Protein AF-A0AAD8Y779-F1 (afdb_monomer_lite)

Foldseek 3Di:
DPPPDVLLVDPLVVLQCCCPDPNNVVVVVVVVVCLFPCLVVLLVVLVVLLPPPQDLVVLLVVLQCCLAPNDDPPDDDDDDPPPPDDPPDQWAKEWEAAPSHSQSSVVCCCVCVVVVDDCVRYHYHHLVVVPSSSSSNLSNCCLQASANDDGFMAISQATLGTAQAFDEDDPCVVPPDDDPIDDDDRPDPHRRHDYPRGHDNVCVVVVVNVVSSVPD

pLDDT: mean 82.5, std 18.7, range [34.97, 98.06]

Sequence (216 aa):
MMKSTPLVDAPDEAKLEFATSFMGPLVANIMAKEQELLGDWKIDKIVEAAGNEFDEEKSHENLMRILLNGYDSNDSISTIDSSGLTNDWSPKVTLFSFVDCPWCLLAKQLLQEEYQLDNDTLQIIELENLGQEGKHLRASISLATGRTSMPACFINGKSVGGYTDGFFTDDNDATGETSEGFTFVPRSEVDLRMTESKGLASLHETGDLRRLLLER

InterPro domains:
  IPR002109 Glutaredoxin [PF00462] (93-160)
  IPR011767 Glutaredoxin active site [PS00195] (95-111)
  IPR014025 Glutaredoxin subgroup [PR00160] (93-111)
  IPR014025 Glutaredoxin subgroup [PR00160] (143-156)
  IPR014025 Glutaredoxin subgroup [PR00160] (157-170)
  IPR036249 Thioredoxin-like superfamily [SSF52833] (92-165)

Structure (mmCIF, N/CA/C/O backbone):
data_AF-A0AAD8Y779-F1
#
_entry.id   AF-A0AAD8Y779-F1
#
loop_
_atom_site.group_PDB
_atom_site.id
_atom_site.type_symbol
_atom_site.label_atom_id
_atom_site.label_alt_id
_atom_site.label_comp_id
_atom_site.label_asym_id
_atom_site.label_entity_id
_atom_site.label_seq_id
_atom_site.pdbx_PDB_ins_code
_atom_site.Cartn_x
_atom_site.Cartn_y
_atom_site.Cartn_z
_atom_site.occupancy
_atom_site.B_iso_or_equiv
_atom_site.auth_seq_id
_atom_site.auth_comp_id
_atom_site.auth_asym_id
_atom_site.auth_atom_id
_atom_site.pdbx_PDB_model_num
ATOM 1 N N . MET A 1 1 ? 1.038 11.219 -8.390 1.00 53.12 1 MET A N 1
ATOM 2 C CA . MET A 1 1 ? 0.145 12.392 -8.440 1.00 53.12 1 MET A CA 1
ATOM 3 C C . MET A 1 1 ? 0.461 13.468 -7.391 1.00 53.12 1 MET A C 1
ATOM 5 O O . MET A 1 1 ? 0.385 14.629 -7.747 1.00 53.12 1 MET A O 1
ATOM 9 N N . MET A 1 2 ? 0.876 13.155 -6.151 1.00 61.97 2 MET A N 1
ATOM 10 C CA . MET A 1 2 ? 1.090 14.210 -5.129 1.00 61.97 2 MET A CA 1
ATOM 11 C C . MET A 1 2 ? 2.504 14.757 -4.951 1.00 61.97 2 MET A C 1
ATOM 13 O O . MET A 1 2 ? 2.637 15.827 -4.370 1.00 61.97 2 MET A O 1
ATOM 17 N N . LYS A 1 3 ? 3.539 14.096 -5.485 1.00 67.62 3 LYS A N 1
ATOM 18 C CA . LYS A 1 3 ? 4.955 14.482 -5.294 1.00 67.62 3 LYS A CA 1
ATOM 19 C C . LYS A 1 3 ? 5.357 15.849 -5.883 1.00 67.62 3 LYS A C 1
ATOM 21 O O . LYS A 1 3 ? 6.525 16.206 -5.873 1.00 67.62 3 LYS A O 1
ATOM 26 N N . SER A 1 4 ? 4.408 16.600 -6.430 1.00 72.56 4 SER A N 1
ATOM 27 C CA . SER A 1 4 ? 4.621 17.934 -7.004 1.00 72.56 4 SER A CA 1
ATOM 28 C C . SER A 1 4 ? 3.596 18.947 -6.491 1.00 72.56 4 SER A C 1
ATOM 30 O O . SER A 1 4 ? 3.353 19.967 -7.129 1.00 72.56 4 SER A O 1
ATOM 32 N N . THR A 1 5 ? 2.952 18.644 -5.362 1.00 81.69 5 THR A N 1
ATOM 33 C CA . THR A 1 5 ? 1.977 19.522 -4.709 1.00 81.69 5 THR A CA 1
ATOM 34 C C . THR A 1 5 ? 2.575 20.104 -3.428 1.00 81.69 5 THR A C 1
ATOM 36 O O . THR A 1 5 ? 3.420 19.446 -2.821 1.00 81.69 5 THR A O 1
ATOM 39 N N . PRO A 1 6 ? 2.107 21.276 -2.953 1.00 85.25 6 PRO A N 1
ATOM 40 C CA . PRO A 1 6 ? 2.538 21.832 -1.665 1.00 85.25 6 PRO A CA 1
ATOM 41 C C . PRO A 1 6 ? 2.302 20.901 -0.467 1.00 85.25 6 PRO A C 1
ATOM 43 O O . PRO A 1 6 ? 2.880 21.106 0.592 1.00 85.25 6 PRO A O 1
ATOM 46 N N . LEU A 1 7 ? 1.455 19.878 -0.627 1.00 85.50 7 LEU A N 1
ATOM 47 C CA . LEU A 1 7 ? 1.157 18.903 0.415 1.00 85.50 7 LEU A CA 1
ATOM 48 C C . LEU A 1 7 ? 2.364 18.023 0.771 1.00 85.50 7 LEU A C 1
ATOM 50 O O . LEU A 1 7 ? 2.389 17.466 1.859 1.00 85.50 7 LEU A O 1
ATOM 54 N N . VAL A 1 8 ? 3.359 17.907 -0.115 1.00 85.94 8 VAL A N 1
ATOM 55 C CA . VAL A 1 8 ? 4.599 17.156 0.150 1.00 85.94 8 VAL A CA 1
ATOM 56 C C . VAL A 1 8 ? 5.355 17.773 1.324 1.00 85.94 8 VAL A C 1
ATOM 58 O O . VAL A 1 8 ? 5.678 17.074 2.279 1.00 85.94 8 VAL A O 1
ATOM 61 N N . ASP A 1 9 ? 5.533 19.093 1.288 1.00 88.44 9 ASP A N 1
ATOM 62 C CA . ASP A 1 9 ? 6.286 19.853 2.292 1.00 88.44 9 ASP A CA 1
ATOM 63 C C . ASP A 1 9 ? 5.418 20.297 3.485 1.00 88.44 9 ASP A C 1
ATOM 65 O O . ASP A 1 9 ? 5.889 20.987 4.391 1.00 88.44 9 ASP A O 1
ATOM 69 N N . ALA A 1 10 ? 4.128 19.945 3.484 1.00 91.88 10 ALA A N 1
ATOM 70 C CA . ALA A 1 10 ? 3.219 20.298 4.563 1.00 91.88 10 ALA A CA 1
ATOM 71 C C . ALA A 1 10 ? 3.532 19.491 5.842 1.00 91.88 10 ALA A C 1
ATOM 73 O O . ALA A 1 10 ? 3.919 18.322 5.748 1.00 91.88 10 ALA A O 1
ATOM 74 N N . PRO A 1 11 ? 3.315 20.070 7.039 1.00 94.69 11 PRO A N 1
ATOM 75 C CA . PRO A 1 11 ? 3.384 19.323 8.292 1.00 94.69 11 PRO A CA 1
ATOM 76 C C . PRO A 1 11 ? 2.415 18.136 8.306 1.00 94.69 11 PRO A C 1
ATOM 78 O O . PRO A 1 11 ? 1.335 18.208 7.713 1.00 94.69 11 PRO A O 1
ATOM 81 N N . ASP A 1 12 ? 2.760 17.077 9.040 1.00 93.94 12 ASP A N 1
ATOM 82 C CA . ASP A 1 12 ? 1.947 15.856 9.122 1.00 93.94 12 ASP A CA 1
ATOM 83 C C . ASP A 1 12 ? 0.514 16.126 9.592 1.00 93.94 12 ASP A C 1
ATOM 85 O O . ASP A 1 12 ? -0.423 15.569 9.031 1.00 93.94 12 ASP A O 1
ATOM 89 N N . GLU A 1 13 ? 0.318 17.051 10.535 1.00 94.31 13 GLU A N 1
ATOM 90 C CA . GLU A 1 13 ? -1.017 17.472 10.983 1.00 94.31 13 GLU A CA 1
ATOM 91 C C . GLU A 1 13 ? -1.876 17.998 9.821 1.00 94.31 13 GLU A C 1
ATOM 93 O O . GLU A 1 13 ? -3.026 17.595 9.666 1.00 94.31 13 GLU A O 1
ATOM 98 N N . ALA A 1 14 ? -1.300 18.818 8.937 1.00 94.19 14 ALA A N 1
ATOM 99 C CA . ALA A 1 14 ? -2.005 19.347 7.772 1.00 94.19 14 ALA A CA 1
ATOM 100 C C . ALA A 1 14 ? -2.259 18.263 6.708 1.00 94.19 14 ALA A C 1
ATOM 102 O O . ALA A 1 14 ? -3.297 18.271 6.043 1.00 94.19 14 ALA A O 1
ATOM 103 N N . LYS A 1 15 ? -1.333 17.305 6.547 1.00 94.06 15 LYS A N 1
ATOM 104 C CA . LYS A 1 15 ? -1.521 16.131 5.675 1.00 94.06 15 LYS A CA 1
ATOM 105 C C . LYS A 1 15 ? -2.688 15.271 6.174 1.00 94.06 15 LYS A C 1
ATOM 107 O O . LYS A 1 15 ? -3.539 14.872 5.377 1.00 94.06 15 LYS A O 1
ATOM 112 N N . LEU A 1 16 ? -2.751 15.021 7.479 1.00 94.06 16 LEU A N 1
ATOM 113 C CA . LEU A 1 16 ? -3.815 14.257 8.131 1.00 94.06 16 LEU A CA 1
ATOM 114 C C . LEU A 1 16 ? -5.165 14.977 8.058 1.00 94.06 16 LEU A C 1
ATOM 116 O O . LEU A 1 16 ? -6.161 14.364 7.667 1.00 94.06 16 LEU A O 1
ATOM 120 N N . GLU A 1 17 ? -5.201 16.280 8.350 1.00 94.62 17 GLU A N 1
ATOM 121 C CA . GLU A 1 17 ? -6.401 17.109 8.199 1.00 94.62 17 GLU A CA 1
ATOM 122 C C . GLU A 1 17 ? -6.914 17.050 6.756 1.00 94.62 17 GLU A C 1
ATOM 124 O O . GLU A 1 17 ? -8.093 16.792 6.519 1.00 94.62 17 GLU A O 1
ATOM 129 N N . PHE A 1 18 ? -6.027 17.192 5.769 1.00 93.88 18 PHE A N 1
ATOM 130 C CA . PHE A 1 18 ? -6.399 17.068 4.364 1.00 93.88 18 PHE A CA 1
ATOM 131 C C . PHE A 1 18 ? -7.005 15.695 4.040 1.00 93.88 18 PHE A C 1
ATOM 133 O O . PHE A 1 18 ? -8.079 15.629 3.434 1.00 93.88 18 PHE A O 1
ATOM 140 N N . ALA A 1 19 ? -6.344 14.609 4.443 1.00 92.38 19 ALA A N 1
ATOM 141 C CA . ALA A 1 19 ? -6.770 13.250 4.117 1.00 92.38 19 ALA A CA 1
ATOM 142 C C . ALA A 1 19 ? -8.101 12.858 4.779 1.00 92.38 19 ALA A C 1
ATOM 144 O O . ALA A 1 19 ? -8.851 12.064 4.213 1.00 92.38 19 ALA A O 1
ATOM 145 N N . THR A 1 20 ? -8.405 13.435 5.943 1.00 92.81 20 THR A N 1
ATOM 146 C CA . THR A 1 20 ? -9.660 13.217 6.683 1.00 92.81 20 THR A CA 1
ATOM 147 C C . THR A 1 20 ? -10.756 14.230 6.339 1.00 92.81 20 THR A C 1
ATOM 149 O O . THR A 1 20 ? -11.928 13.997 6.631 1.00 92.81 20 THR A O 1
ATOM 152 N N . SER A 1 21 ? -10.410 15.342 5.682 1.00 93.62 21 SER A N 1
ATOM 153 C CA . SER A 1 21 ? -11.375 16.327 5.190 1.00 93.62 21 SER A CA 1
ATOM 154 C C . SER A 1 21 ? -12.260 15.769 4.071 1.00 93.62 21 SER A C 1
ATOM 156 O O . SER A 1 21 ? -11.971 14.740 3.465 1.00 93.62 21 SER A O 1
ATOM 158 N N . PHE A 1 22 ? -13.296 16.521 3.689 1.00 91.88 22 PHE A N 1
ATOM 159 C CA . PHE A 1 22 ? -14.149 16.168 2.547 1.00 91.88 22 PHE A CA 1
ATOM 160 C C . PHE A 1 22 ? -13.385 16.045 1.209 1.00 91.88 22 PHE A C 1
ATOM 162 O O . PHE A 1 22 ? -13.866 15.382 0.290 1.00 91.88 22 PHE A O 1
ATOM 169 N N . MET A 1 23 ? -12.207 16.673 1.084 1.00 90.31 23 MET A N 1
ATOM 170 C CA . MET A 1 23 ? -11.372 16.592 -0.119 1.00 90.31 23 MET A CA 1
ATOM 171 C C . MET A 1 23 ? -10.583 15.281 -0.200 1.00 90.31 23 MET A C 1
ATOM 173 O O . MET A 1 23 ? -10.299 14.819 -1.306 1.00 90.31 23 MET A O 1
ATOM 177 N N . GLY A 1 24 ? -10.254 14.665 0.938 1.00 89.81 24 GLY A N 1
ATOM 178 C CA . GLY A 1 24 ? -9.477 13.426 1.002 1.00 89.81 24 GLY A CA 1
ATOM 179 C C . GLY A 1 24 ? -10.124 12.278 0.218 1.00 89.81 24 GLY A C 1
ATOM 180 O O . GLY A 1 24 ? -9.501 11.767 -0.717 1.00 89.81 24 GLY A O 1
ATOM 181 N N . PRO A 1 25 ? -11.394 11.921 0.497 1.00 89.00 25 PRO A N 1
ATOM 182 C CA . PRO A 1 25 ? -12.122 10.901 -0.257 1.00 89.00 25 PRO A CA 1
ATOM 183 C C . PRO A 1 25 ? -12.256 11.220 -1.750 1.00 89.00 25 PRO A C 1
ATOM 185 O O . PRO A 1 25 ? -12.186 10.317 -2.582 1.00 89.00 25 PRO A O 1
ATOM 188 N N . LEU A 1 26 ? -12.405 12.497 -2.123 1.00 90.25 26 LEU A N 1
ATOM 189 C CA . LEU A 1 26 ? -12.462 12.898 -3.531 1.00 90.25 26 LEU A CA 1
ATOM 190 C C . LEU A 1 26 ? -11.142 12.593 -4.251 1.00 90.25 26 LEU A C 1
ATOM 192 O O . LEU A 1 26 ? -11.156 12.023 -5.341 1.00 90.25 26 LEU A O 1
ATOM 196 N N . VAL A 1 27 ? -10.003 12.931 -3.642 1.00 89.88 27 VAL A N 1
ATOM 197 C CA . VAL A 1 27 ? -8.686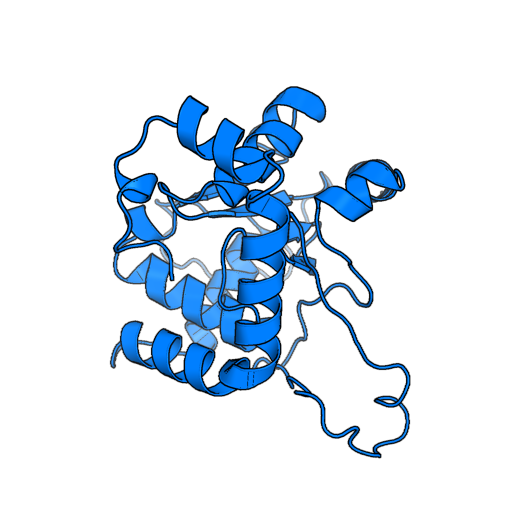 12.625 -4.219 1.00 89.88 27 VAL A CA 1
ATOM 198 C C . VAL A 1 27 ? -8.418 11.122 -4.228 1.00 89.88 27 VAL A C 1
ATOM 200 O O . VAL A 1 27 ? -7.925 10.617 -5.235 1.00 89.88 27 VAL A O 1
ATOM 203 N N . ALA A 1 28 ? -8.805 10.395 -3.178 1.00 86.81 28 ALA A N 1
ATOM 204 C CA . ALA A 1 28 ? -8.702 8.937 -3.146 1.00 86.81 28 ALA A CA 1
ATOM 205 C C . ALA A 1 28 ? -9.491 8.288 -4.300 1.00 86.81 28 ALA A C 1
ATOM 207 O O . ALA A 1 28 ? -8.959 7.435 -5.005 1.00 86.81 28 ALA A O 1
ATOM 208 N N . ASN A 1 29 ? -10.711 8.763 -4.573 1.00 87.12 29 ASN A N 1
ATOM 209 C CA . ASN A 1 29 ? -11.524 8.292 -5.698 1.00 87.12 29 ASN A CA 1
ATOM 210 C C . ASN A 1 29 ? -10.885 8.594 -7.060 1.00 87.12 29 ASN A C 1
ATOM 212 O O . ASN A 1 29 ? -10.901 7.744 -7.949 1.00 87.12 29 ASN A O 1
ATOM 216 N N . ILE A 1 30 ? -10.290 9.779 -7.233 1.00 88.62 30 ILE A N 1
ATOM 217 C CA . ILE A 1 30 ? -9.545 10.114 -8.457 1.00 88.62 30 ILE A CA 1
ATOM 218 C C . ILE A 1 30 ? -8.349 9.171 -8.626 1.00 88.62 30 ILE A C 1
ATOM 220 O O . ILE A 1 30 ? -8.123 8.668 -9.724 1.00 88.62 30 ILE A O 1
ATOM 224 N N . MET A 1 31 ? -7.607 8.891 -7.552 1.00 85.62 31 MET A N 1
ATOM 225 C CA . MET A 1 31 ? -6.475 7.961 -7.582 1.00 85.62 31 MET A CA 1
ATOM 226 C C . MET A 1 31 ? -6.909 6.526 -7.901 1.00 85.62 31 MET A C 1
ATOM 228 O O . MET A 1 31 ? -6.220 5.846 -8.661 1.00 85.62 31 MET A O 1
ATOM 232 N N . ALA A 1 32 ? -8.050 6.082 -7.371 1.00 84.12 32 ALA A N 1
ATOM 233 C CA . ALA A 1 32 ? -8.633 4.782 -7.689 1.00 84.12 32 ALA A CA 1
ATOM 234 C C . ALA A 1 32 ? -9.031 4.696 -9.172 1.00 84.12 32 ALA A C 1
ATOM 236 O O . ALA A 1 32 ? -8.672 3.738 -9.850 1.00 84.12 32 ALA A O 1
ATOM 237 N N . LYS A 1 33 ? -9.670 5.737 -9.723 1.00 84.75 33 LYS A N 1
ATOM 238 C CA . LYS A 1 33 ? -9.987 5.801 -11.160 1.00 84.75 33 LYS A CA 1
ATOM 239 C C . LYS A 1 33 ? -8.749 5.889 -12.049 1.00 84.75 33 LYS A C 1
ATOM 241 O O . LYS A 1 33 ? -8.729 5.294 -13.119 1.00 84.75 33 LYS A O 1
ATOM 246 N N . GLU A 1 34 ? -7.700 6.582 -11.615 1.00 85.94 34 GLU A N 1
ATOM 247 C CA . GLU A 1 34 ? -6.411 6.582 -12.315 1.00 85.94 34 GLU A CA 1
ATOM 248 C C . GLU A 1 34 ? -5.795 5.173 -12.341 1.00 85.94 34 GLU A C 1
ATOM 250 O O . GLU A 1 34 ? -5.252 4.761 -13.360 1.00 85.94 34 GLU A O 1
ATOM 255 N N . GLN A 1 35 ? -5.880 4.424 -11.238 1.00 84.81 35 GLN A N 1
ATOM 256 C CA . GLN A 1 35 ? -5.422 3.034 -11.167 1.00 84.81 35 GLN A CA 1
ATOM 257 C C . GLN A 1 35 ? -6.241 2.109 -12.081 1.00 84.81 35 GLN A C 1
ATOM 259 O O . GLN A 1 35 ? -5.653 1.259 -12.738 1.00 84.81 35 GLN A O 1
ATOM 264 N N . GLU A 1 36 ? -7.560 2.289 -12.142 1.00 81.62 36 GLU A N 1
ATOM 265 C CA . GLU A 1 36 ? -8.457 1.532 -13.024 1.00 81.62 36 GLU A CA 1
ATOM 266 C C . GLU A 1 36 ? -8.180 1.821 -14.504 1.00 81.62 36 GLU A C 1
ATOM 268 O O . GLU A 1 36 ? -8.122 0.909 -15.312 1.00 81.62 36 GLU A O 1
ATOM 273 N N . LEU A 1 37 ? -7.966 3.082 -14.883 1.00 83.88 37 LEU A N 1
ATOM 274 C CA . LEU A 1 37 ? -7.821 3.454 -16.296 1.00 83.88 37 LEU A CA 1
ATOM 275 C C . LEU A 1 37 ? -6.387 3.338 -16.821 1.00 83.88 37 LEU A C 1
ATOM 277 O O . LEU A 1 37 ? -6.185 3.124 -18.013 1.00 83.88 37 LEU A O 1
ATOM 281 N N . LEU A 1 38 ? -5.390 3.548 -15.960 1.00 88.00 38 LEU A N 1
ATOM 282 C CA . LEU A 1 38 ? -3.980 3.679 -16.343 1.00 88.00 38 LEU A CA 1
ATOM 283 C C . LEU A 1 38 ? -3.074 2.691 -15.597 1.00 88.00 38 LEU A C 1
ATOM 285 O O . LEU A 1 38 ? -1.861 2.897 -15.559 1.00 88.00 38 LEU A O 1
ATOM 289 N N . GLY A 1 39 ? -3.638 1.645 -14.988 1.00 86.31 39 GLY A N 1
ATOM 290 C CA . GLY A 1 39 ? -2.913 0.689 -14.151 1.00 86.31 39 GLY A CA 1
ATOM 291 C C . GLY A 1 39 ? -1.686 0.094 -14.838 1.00 86.31 39 GLY A C 1
ATOM 292 O O . GLY A 1 39 ? -0.577 0.292 -14.346 1.00 86.31 39 GLY A O 1
ATOM 293 N N . ASP A 1 40 ? -1.859 -0.532 -16.006 1.00 87.62 40 ASP A N 1
ATOM 294 C CA . ASP A 1 40 ? -0.754 -1.149 -16.763 1.00 87.62 40 ASP A CA 1
ATOM 295 C C . ASP A 1 40 ? 0.342 -0.141 -17.097 1.00 87.62 40 ASP A C 1
ATOM 297 O O . ASP A 1 40 ? 1.518 -0.370 -16.826 1.00 87.62 40 ASP A O 1
ATOM 301 N N . TRP A 1 41 ? -0.050 1.030 -17.603 1.00 91.06 41 TRP A N 1
ATOM 302 C CA . TRP A 1 41 ? 0.900 2.090 -17.922 1.00 91.06 41 TRP A CA 1
ATOM 303 C C . TRP A 1 41 ? 1.674 2.558 -16.680 1.00 91.06 41 TRP A C 1
ATOM 305 O O . TRP A 1 41 ? 2.880 2.799 -16.750 1.00 91.06 41 TRP A O 1
ATOM 315 N N . LYS A 1 42 ? 1.012 2.672 -15.520 1.00 91.94 42 LYS A N 1
ATOM 316 C CA . LYS A 1 42 ? 1.664 3.043 -14.255 1.00 91.94 42 LYS A CA 1
ATOM 317 C C . LYS A 1 42 ? 2.620 1.951 -13.779 1.00 91.94 42 LYS A C 1
ATOM 319 O O . LYS A 1 42 ? 3.688 2.298 -13.279 1.00 91.94 42 LYS A O 1
ATOM 324 N N . ILE A 1 43 ? 2.265 0.675 -13.932 1.00 93.19 43 ILE A N 1
ATOM 325 C CA . ILE A 1 43 ? 3.144 -0.460 -13.616 1.00 93.19 43 ILE A CA 1
ATOM 326 C C . ILE A 1 43 ? 4.385 -0.408 -14.504 1.00 93.19 43 ILE A C 1
ATOM 328 O O . ILE A 1 43 ? 5.496 -0.379 -13.977 1.00 93.19 43 ILE A O 1
ATOM 332 N N . ASP A 1 44 ? 4.218 -0.273 -15.819 1.00 93.38 44 ASP A N 1
ATOM 333 C CA . ASP A 1 44 ? 5.339 -0.181 -16.758 1.00 93.38 44 ASP A CA 1
ATOM 334 C C . ASP A 1 44 ? 6.268 0.994 -16.409 1.00 93.38 44 ASP A C 1
ATOM 336 O O . ASP A 1 44 ? 7.489 0.851 -16.422 1.00 93.38 44 ASP A O 1
ATOM 340 N N . LYS A 1 45 ? 5.716 2.146 -16.000 1.00 95.81 45 LYS A N 1
ATOM 341 C CA . LYS A 1 45 ? 6.519 3.294 -15.544 1.00 95.81 45 LYS A CA 1
ATOM 342 C C . LYS A 1 45 ? 7.225 3.068 -14.212 1.00 95.81 45 LYS A C 1
ATOM 344 O O . LYS A 1 45 ? 8.298 3.631 -13.996 1.00 95.81 45 LYS A O 1
ATOM 349 N N . ILE A 1 46 ? 6.649 2.277 -13.310 1.00 95.31 46 ILE A N 1
ATOM 350 C CA . ILE A 1 46 ? 7.312 1.889 -12.061 1.00 95.31 46 ILE A CA 1
ATOM 351 C C . ILE A 1 46 ? 8.478 0.942 -12.360 1.00 95.31 46 ILE A C 1
ATOM 353 O O . ILE A 1 46 ? 9.563 1.155 -11.821 1.00 95.31 46 ILE A O 1
ATOM 357 N N . VAL A 1 47 ? 8.278 -0.046 -13.236 1.00 95.81 47 VAL A N 1
ATOM 358 C CA . VAL A 1 47 ? 9.329 -0.978 -13.673 1.00 95.81 47 VAL A CA 1
ATOM 359 C C . VAL A 1 47 ? 10.444 -0.230 -14.407 1.00 95.81 47 VAL A C 1
ATOM 361 O O . VAL A 1 47 ? 11.613 -0.404 -14.085 1.00 95.81 47 VAL A O 1
ATOM 364 N N . GLU A 1 48 ? 10.108 0.696 -15.309 1.00 96.12 48 GLU A N 1
ATOM 365 C CA . GLU A 1 48 ? 11.093 1.559 -15.978 1.00 96.12 48 GLU A CA 1
ATOM 366 C C . GLU A 1 48 ? 11.915 2.376 -14.965 1.00 96.12 48 GLU A C 1
ATOM 368 O O . GLU A 1 48 ? 13.136 2.476 -15.078 1.00 96.12 48 GLU A O 1
ATOM 373 N N . ALA A 1 49 ? 11.270 2.923 -13.929 1.00 95.88 49 ALA A N 1
ATOM 374 C CA . ALA A 1 49 ? 11.955 3.673 -12.878 1.00 95.88 49 ALA A CA 1
ATOM 375 C C . ALA A 1 49 ? 12.859 2.795 -11.991 1.00 95.88 49 ALA A C 1
ATOM 377 O O . ALA A 1 49 ? 13.833 3.309 -11.427 1.00 95.88 49 ALA A O 1
ATOM 378 N N . ALA A 1 50 ? 12.561 1.496 -11.870 1.00 96.56 50 ALA A N 1
ATOM 379 C CA . ALA A 1 50 ? 13.430 0.504 -11.237 1.00 96.56 50 ALA A CA 1
ATOM 380 C C . ALA A 1 50 ? 14.704 0.228 -12.062 1.00 96.56 50 ALA A C 1
ATOM 382 O O . ALA A 1 50 ? 15.665 -0.314 -11.531 1.00 96.56 50 ALA A O 1
ATOM 383 N N . GLY A 1 51 ? 14.786 0.721 -13.299 1.00 95.94 51 GLY A N 1
ATOM 384 C CA . GLY A 1 51 ? 16.018 0.765 -14.081 1.00 95.94 51 GLY A CA 1
ATOM 385 C C . GLY A 1 51 ? 16.456 -0.588 -14.641 1.00 95.94 51 GLY A C 1
ATOM 386 O O . GLY A 1 51 ? 15.839 -1.621 -14.416 1.00 95.94 51 GLY A O 1
ATOM 387 N N . ASN A 1 52 ? 17.555 -0.575 -15.396 1.00 94.00 52 ASN A N 1
ATOM 388 C CA . ASN A 1 52 ? 18.009 -1.736 -16.176 1.00 94.00 52 ASN A CA 1
ATOM 389 C C . ASN A 1 52 ? 18.546 -2.900 -15.326 1.00 94.00 52 ASN A C 1
ATOM 391 O O . ASN A 1 52 ? 18.717 -3.998 -15.843 1.00 94.00 52 ASN A O 1
ATOM 395 N N . GLU A 1 53 ? 18.867 -2.645 -14.057 1.00 92.75 53 GLU A N 1
ATOM 396 C CA . GLU A 1 53 ? 19.337 -3.663 -13.109 1.00 92.75 53 GLU A CA 1
ATOM 397 C C . GLU A 1 53 ? 18.178 -4.368 -12.392 1.00 92.75 53 GLU A C 1
ATOM 399 O O . GLU A 1 53 ? 18.413 -5.276 -11.595 1.00 92.75 53 GLU A O 1
ATOM 404 N N . PHE A 1 54 ? 16.932 -3.954 -12.653 1.00 95.88 54 PHE A N 1
ATOM 405 C CA . PHE A 1 54 ? 15.758 -4.602 -12.096 1.00 95.88 54 PHE A CA 1
ATOM 406 C C . PHE A 1 54 ? 15.620 -6.025 -12.645 1.00 95.88 54 PHE A C 1
ATOM 408 O O . PHE A 1 54 ? 15.491 -6.244 -13.849 1.00 95.88 54 PHE A O 1
ATOM 415 N N . ASP A 1 55 ? 15.626 -6.981 -11.724 1.00 94.75 55 ASP A N 1
ATOM 416 C CA . ASP A 1 55 ? 15.412 -8.401 -11.969 1.00 94.75 55 ASP A CA 1
ATOM 417 C C . ASP A 1 55 ? 14.102 -8.786 -11.275 1.00 94.75 55 ASP A C 1
ATOM 419 O O . ASP A 1 55 ? 13.993 -8.678 -10.049 1.00 94.75 55 ASP A O 1
ATOM 423 N N . GLU A 1 56 ? 13.086 -9.136 -12.066 1.00 92.00 56 GLU A N 1
ATOM 424 C CA . GLU A 1 56 ? 11.728 -9.387 -11.576 1.00 92.00 56 GLU A CA 1
ATOM 425 C C . GLU A 1 56 ? 11.679 -10.569 -10.603 1.00 92.00 56 GLU A C 1
ATOM 427 O O . GL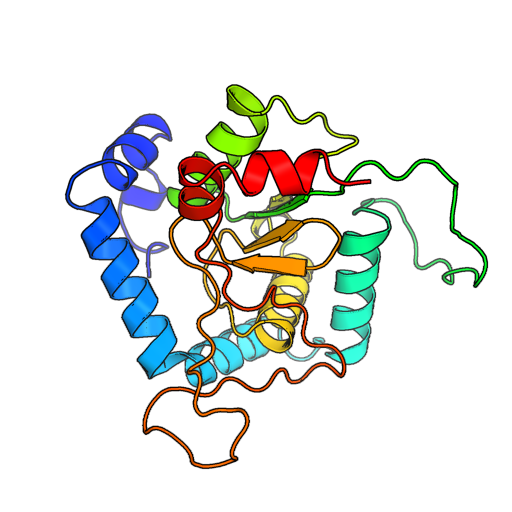U A 1 56 ? 11.102 -10.439 -9.523 1.00 92.00 56 GLU A O 1
ATOM 432 N N . GLU A 1 57 ? 12.345 -11.676 -10.936 1.00 91.12 57 GLU A N 1
ATOM 433 C CA . GLU A 1 57 ? 12.379 -12.895 -10.125 1.00 91.12 57 GLU A CA 1
ATOM 434 C C . GLU A 1 57 ? 13.062 -12.629 -8.779 1.00 91.12 57 GLU A C 1
ATOM 436 O O . GLU A 1 57 ? 12.451 -12.811 -7.725 1.00 91.12 57 GLU A O 1
ATOM 441 N N . LYS A 1 58 ? 14.273 -12.057 -8.787 1.00 91.62 58 LYS A N 1
ATOM 442 C CA . LYS A 1 58 ? 14.994 -11.736 -7.541 1.00 91.62 58 LYS A CA 1
ATOM 443 C C . LYS A 1 58 ? 14.273 -10.694 -6.695 1.00 91.62 58 LYS A C 1
ATOM 445 O O . LYS A 1 58 ? 14.315 -10.740 -5.466 1.00 91.62 58 LYS A O 1
ATOM 450 N N . SER A 1 59 ? 13.624 -9.721 -7.332 1.00 91.31 59 SER A N 1
ATOM 451 C CA . SER A 1 59 ? 12.857 -8.703 -6.609 1.00 91.31 59 SER A CA 1
ATOM 452 C C . SER A 1 59 ? 11.577 -9.283 -6.009 1.00 91.31 59 SER A C 1
ATOM 454 O O . SER A 1 59 ? 11.139 -8.827 -4.949 1.00 91.31 59 SER A O 1
ATOM 456 N N . HIS A 1 60 ? 10.974 -10.284 -6.653 1.00 91.12 60 HIS A N 1
ATOM 457 C CA . HIS A 1 60 ? 9.861 -11.046 -6.098 1.00 91.12 60 HIS A CA 1
ATOM 458 C C . HIS A 1 60 ? 10.309 -11.896 -4.906 1.00 91.12 60 HIS A C 1
ATOM 460 O O . HIS A 1 60 ? 9.702 -11.811 -3.840 1.00 91.12 60 HIS A O 1
ATOM 466 N N . GLU A 1 61 ? 11.419 -12.625 -5.025 1.00 90.06 61 GLU A N 1
ATOM 467 C CA . GLU A 1 61 ? 12.013 -13.381 -3.916 1.00 90.06 61 GLU A CA 1
ATOM 468 C C . GLU A 1 61 ? 12.324 -12.482 -2.712 1.00 90.06 61 GLU A C 1
ATOM 470 O O . GLU A 1 61 ? 11.984 -12.824 -1.577 1.00 90.06 61 GLU A O 1
ATOM 475 N N . ASN A 1 62 ? 12.907 -11.297 -2.941 1.00 90.94 62 ASN A N 1
ATOM 476 C CA . ASN A 1 62 ? 13.182 -10.348 -1.862 1.00 90.94 62 ASN A CA 1
ATOM 477 C C . ASN A 1 62 ? 11.890 -9.833 -1.211 1.00 90.94 62 ASN A C 1
ATOM 479 O O . ASN A 1 62 ? 11.817 -9.758 0.015 1.00 90.94 62 ASN A O 1
ATOM 483 N N . LEU A 1 63 ? 10.850 -9.527 -1.999 1.00 92.56 63 LEU A N 1
ATOM 484 C CA . LEU A 1 63 ? 9.540 -9.153 -1.458 1.00 92.56 63 LEU A CA 1
ATOM 485 C C . LEU A 1 63 ? 8.968 -10.275 -0.581 1.00 92.56 63 LEU A C 1
ATOM 487 O O . LEU A 1 63 ? 8.553 -10.014 0.545 1.00 92.56 63 LEU A O 1
ATOM 491 N N . MET A 1 64 ? 8.994 -11.523 -1.051 1.00 89.94 64 MET A N 1
ATOM 492 C CA . MET A 1 64 ? 8.501 -12.667 -0.280 1.00 89.94 64 MET A CA 1
ATOM 493 C C . MET A 1 64 ? 9.305 -12.888 1.002 1.00 89.94 64 MET A C 1
ATOM 495 O O . MET A 1 64 ? 8.717 -13.125 2.056 1.00 89.94 64 MET A O 1
ATOM 499 N N . ARG A 1 65 ? 10.634 -12.736 0.954 1.00 87.38 65 ARG A N 1
ATOM 500 C CA . ARG A 1 65 ? 11.489 -12.787 2.147 1.00 87.38 65 ARG A CA 1
ATOM 501 C C . ARG A 1 65 ? 11.061 -11.745 3.176 1.00 87.38 65 ARG A C 1
ATOM 503 O O . ARG A 1 65 ? 10.907 -12.086 4.344 1.00 87.38 65 ARG A O 1
ATOM 510 N N . ILE A 1 66 ? 10.822 -10.507 2.748 1.00 89.62 66 ILE A N 1
ATOM 511 C CA . ILE A 1 66 ? 10.361 -9.425 3.627 1.00 89.62 66 ILE A CA 1
ATOM 512 C C . ILE A 1 66 ? 9.007 -9.765 4.248 1.00 89.62 66 ILE A C 1
ATOM 514 O O . ILE A 1 66 ? 8.845 -9.651 5.458 1.00 89.62 66 ILE A O 1
ATOM 518 N N . LEU A 1 67 ? 8.048 -10.214 3.439 1.00 88.88 67 LEU A N 1
ATOM 519 C CA . LEU A 1 67 ? 6.692 -10.505 3.902 1.00 88.88 67 LEU A CA 1
ATOM 520 C C . LEU A 1 67 ? 6.628 -11.681 4.888 1.00 88.88 67 LEU A C 1
ATOM 522 O O . LEU A 1 67 ? 5.781 -11.685 5.777 1.00 88.88 67 LEU A O 1
ATOM 526 N N . LEU A 1 68 ? 7.503 -12.677 4.736 1.00 82.38 68 LEU A N 1
ATOM 527 C CA . LEU A 1 68 ? 7.509 -13.881 5.573 1.00 82.38 68 LEU A CA 1
ATOM 528 C C . LEU A 1 68 ? 8.427 -13.740 6.793 1.00 82.38 68 LEU A C 1
ATOM 530 O O . LEU A 1 68 ? 8.056 -14.090 7.916 1.00 82.38 68 LEU A O 1
ATOM 534 N N . ASN A 1 69 ? 9.623 -13.192 6.600 1.00 74.44 69 ASN A N 1
ATOM 535 C CA . ASN A 1 69 ? 10.680 -13.197 7.611 1.00 74.44 69 ASN A CA 1
ATOM 536 C C . ASN A 1 69 ? 10.904 -11.818 8.236 1.00 74.44 69 ASN A C 1
ATOM 538 O O . ASN A 1 69 ? 11.384 -11.749 9.363 1.00 74.44 69 ASN A O 1
ATOM 542 N N . GLY A 1 70 ? 10.447 -10.751 7.583 1.00 67.69 70 GLY A N 1
ATOM 543 C CA . GLY A 1 70 ? 10.764 -9.372 7.931 1.00 67.69 70 GLY A CA 1
ATOM 544 C C . GLY A 1 70 ? 11.998 -8.864 7.179 1.00 67.69 70 GLY A C 1
ATOM 545 O O . GLY A 1 70 ? 12.861 -9.621 6.742 1.00 67.69 70 GLY A O 1
ATOM 546 N N . TYR A 1 71 ? 12.067 -7.551 6.997 1.00 60.78 71 TYR A N 1
ATOM 547 C CA . TYR A 1 71 ? 13.228 -6.816 6.494 1.00 60.78 71 TYR A CA 1
ATOM 548 C C . TYR A 1 71 ? 14.321 -6.644 7.568 1.00 60.78 71 TYR A C 1
ATOM 550 O O . TYR A 1 71 ? 14.071 -6.010 8.593 1.00 60.78 71 TYR A O 1
ATOM 558 N N . ASP A 1 72 ? 15.534 -7.138 7.300 1.00 61.06 72 ASP A N 1
ATOM 559 C CA . ASP A 1 72 ? 16.767 -6.818 8.038 1.00 61.06 72 ASP A CA 1
ATOM 560 C C . ASP A 1 72 ? 17.771 -6.161 7.076 1.00 61.06 72 ASP A C 1
ATOM 562 O O . ASP A 1 72 ? 18.142 -6.739 6.052 1.00 61.06 72 ASP A O 1
ATOM 566 N N . SER A 1 73 ? 18.204 -4.939 7.401 1.00 51.06 73 SER A N 1
ATOM 567 C CA . SER A 1 73 ? 19.145 -4.149 6.598 1.00 51.06 73 SER A CA 1
ATOM 568 C C . SER A 1 73 ? 20.581 -4.690 6.597 1.00 51.06 73 SER A C 1
ATOM 570 O O . SER A 1 73 ? 21.395 -4.218 5.807 1.00 51.06 73 SER A O 1
ATOM 572 N N . ASN A 1 74 ? 20.920 -5.628 7.489 1.00 45.81 74 ASN A N 1
ATOM 573 C CA . ASN A 1 74 ? 22.265 -6.203 7.613 1.00 45.81 74 ASN A CA 1
ATOM 574 C C . ASN A 1 74 ? 22.403 -7.601 6.993 1.00 45.81 74 ASN A C 1
ATOM 576 O O . ASN A 1 74 ? 23.496 -8.171 7.013 1.00 45.81 74 ASN A O 1
ATOM 580 N N . ASP A 1 75 ? 21.322 -8.165 6.460 1.00 46.62 75 ASP A N 1
ATOM 581 C CA . ASP A 1 75 ? 21.291 -9.558 6.032 1.00 46.62 75 ASP A CA 1
ATOM 582 C C . ASP A 1 75 ? 21.874 -9.717 4.617 1.00 46.62 75 ASP A C 1
ATOM 584 O O . ASP A 1 75 ? 21.252 -9.400 3.600 1.00 46.62 75 ASP A O 1
ATOM 588 N N . SER A 1 76 ? 23.121 -10.186 4.545 1.00 43.75 76 SER A N 1
ATOM 589 C CA . SER A 1 76 ? 23.733 -10.660 3.305 1.00 43.75 76 SER A CA 1
ATOM 590 C C . SER A 1 76 ? 23.033 -11.943 2.868 1.00 43.75 76 SER A C 1
ATOM 592 O O . SER A 1 76 ? 23.101 -12.912 3.619 1.00 43.75 76 SER A O 1
ATOM 594 N N . ILE A 1 77 ? 22.421 -11.933 1.672 1.00 42.72 77 ILE A N 1
ATOM 595 C CA . ILE A 1 77 ? 21.731 -13.051 0.989 1.00 42.72 77 ILE A CA 1
ATOM 596 C C . ILE A 1 77 ? 22.200 -14.407 1.53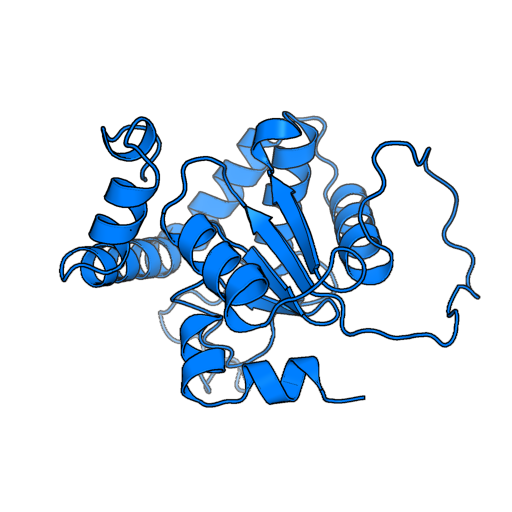3 1.00 42.72 77 ILE A C 1
ATOM 598 O O . ILE A 1 77 ? 23.209 -14.959 1.088 1.00 42.72 77 ILE A O 1
ATOM 602 N N . SER A 1 78 ? 21.483 -14.925 2.527 1.00 37.53 78 SER A N 1
ATOM 603 C CA . SER A 1 78 ? 21.683 -16.272 3.031 1.00 37.53 78 SER A CA 1
ATOM 604 C C . SER A 1 78 ? 20.482 -17.104 2.606 1.00 37.53 78 SER A C 1
ATOM 606 O O . SER A 1 78 ? 19.327 -16.696 2.709 1.00 37.53 78 SER A O 1
ATOM 608 N N . THR A 1 79 ? 20.798 -18.233 1.981 1.00 38.91 79 THR A N 1
ATOM 609 C CA . THR A 1 79 ? 19.868 -19.202 1.406 1.00 38.91 79 THR A CA 1
ATOM 610 C C . THR A 1 79 ? 18.753 -19.518 2.396 1.00 38.91 79 THR A C 1
ATOM 612 O O . THR A 1 79 ? 19.035 -19.936 3.518 1.00 38.91 79 THR A O 1
ATOM 615 N N . ILE A 1 80 ? 17.502 -19.342 1.967 1.00 46.09 80 ILE A N 1
ATOM 616 C CA . ILE A 1 80 ? 16.319 -19.754 2.724 1.00 46.09 80 ILE A CA 1
ATOM 617 C C . ILE A 1 80 ? 16.439 -21.266 2.970 1.00 46.09 80 ILE A C 1
ATOM 619 O O . ILE A 1 80 ? 16.328 -22.064 2.040 1.00 46.09 80 ILE A O 1
ATOM 623 N N . ASP A 1 81 ? 16.722 -21.670 4.209 1.00 40.66 81 ASP A N 1
ATOM 624 C CA . ASP A 1 81 ? 16.655 -23.072 4.618 1.00 40.66 81 ASP A CA 1
ATOM 625 C C . ASP A 1 81 ? 15.185 -23.511 4.608 1.00 40.66 81 ASP A C 1
ATOM 627 O O . ASP A 1 81 ? 14.327 -22.921 5.267 1.00 40.66 81 ASP A O 1
ATOM 631 N N . SER A 1 82 ? 14.930 -24.590 3.871 1.00 43.47 82 SER A N 1
ATOM 632 C CA . SER A 1 82 ? 13.693 -25.371 3.742 1.00 43.47 82 SER A CA 1
ATOM 633 C C . SER A 1 82 ? 12.994 -25.820 5.045 1.00 43.47 82 SER A C 1
ATOM 635 O O . SER A 1 82 ? 12.031 -26.582 4.977 1.00 43.47 82 SER A O 1
ATOM 637 N N . SER A 1 83 ? 13.438 -25.382 6.223 1.00 47.97 83 SER A N 1
ATOM 638 C CA . SER A 1 83 ? 12.878 -25.759 7.527 1.00 47.97 83 SER A CA 1
ATOM 639 C C . SER A 1 83 ? 12.502 -24.590 8.458 1.00 47.97 83 SER A C 1
ATOM 641 O O . SER A 1 83 ? 12.051 -24.838 9.574 1.00 47.97 83 SER A O 1
ATOM 643 N N . GLY A 1 84 ? 12.623 -23.331 8.014 1.00 41.78 84 GLY A N 1
ATOM 644 C CA . GLY A 1 84 ? 12.540 -22.105 8.835 1.00 41.78 84 GLY A CA 1
ATOM 645 C C . GLY A 1 84 ? 11.189 -21.704 9.460 1.00 41.78 84 GLY A C 1
ATOM 646 O O . GLY A 1 84 ? 10.924 -20.514 9.601 1.00 41.78 84 GLY A O 1
ATOM 647 N N . LEU A 1 85 ? 10.330 -22.645 9.857 1.00 40.75 85 LEU A N 1
ATOM 648 C CA . LEU A 1 85 ? 9.141 -22.362 10.667 1.00 40.75 85 LEU A CA 1
ATOM 649 C C . LEU A 1 85 ? 9.508 -22.430 12.156 1.00 40.75 85 LEU A C 1
ATOM 651 O O . LEU A 1 85 ? 9.420 -23.482 12.790 1.00 40.75 85 LEU A O 1
ATOM 655 N N . THR A 1 86 ? 9.924 -21.308 12.742 1.00 39.41 86 THR A N 1
ATOM 656 C CA . THR A 1 86 ? 9.866 -21.165 14.202 1.00 39.41 86 THR A CA 1
ATOM 657 C C . THR A 1 86 ? 8.403 -20.976 14.599 1.00 39.41 86 THR A C 1
ATOM 659 O O . THR A 1 86 ? 7.737 -20.087 14.079 1.00 39.41 86 THR A O 1
ATOM 662 N N . ASN A 1 87 ? 7.904 -21.832 15.494 1.00 41.09 87 ASN A N 1
ATOM 663 C CA . ASN A 1 87 ? 6.502 -21.950 15.930 1.00 41.09 87 ASN A CA 1
ATOM 664 C C . ASN A 1 87 ? 5.962 -20.751 16.751 1.00 41.09 87 ASN A C 1
ATOM 666 O O . ASN A 1 87 ? 5.219 -20.956 17.709 1.00 41.09 87 ASN A O 1
ATOM 670 N N . ASP A 1 88 ? 6.325 -19.521 16.401 1.00 47.94 88 ASP A N 1
ATOM 671 C CA . ASP A 1 88 ? 5.853 -18.298 17.053 1.00 47.94 88 ASP A CA 1
ATOM 672 C C . ASP A 1 88 ? 5.298 -17.354 15.976 1.00 47.94 88 ASP A C 1
ATOM 674 O O . ASP A 1 88 ? 5.979 -16.467 15.466 1.00 47.94 88 ASP A O 1
ATOM 678 N N . TRP A 1 89 ? 4.083 -17.652 15.506 1.00 50.84 89 TRP A N 1
ATOM 679 C CA . TRP A 1 89 ? 3.433 -16.913 14.422 1.00 50.84 89 TRP A CA 1
ATOM 680 C C . TRP A 1 89 ? 2.616 -15.761 15.018 1.00 50.84 89 TRP A C 1
ATOM 682 O O . TRP A 1 89 ? 1.429 -15.914 15.308 1.00 50.84 89 TRP A O 1
ATOM 692 N N . SER A 1 90 ? 3.237 -14.597 15.213 1.00 53.84 90 SER A N 1
ATOM 693 C CA . SER A 1 90 ? 2.489 -13.337 15.286 1.00 53.84 90 SER A CA 1
ATOM 694 C C . SER A 1 90 ? 2.049 -12.948 13.866 1.00 53.84 90 SER A C 1
ATOM 696 O O . SER A 1 90 ? 2.812 -13.155 12.915 1.00 53.84 90 SER A O 1
ATOM 698 N N . PRO A 1 91 ? 0.819 -12.440 13.660 1.00 61.03 91 PRO A N 1
ATOM 699 C CA . PRO A 1 91 ? 0.401 -12.015 12.336 1.00 61.03 91 PRO A CA 1
ATOM 700 C C . PRO A 1 91 ? 1.261 -10.838 11.886 1.00 61.03 91 PRO A C 1
ATOM 702 O O . PRO A 1 91 ? 1.156 -9.740 12.427 1.00 61.03 91 PRO A O 1
ATOM 705 N N . LYS A 1 92 ? 2.126 -11.065 10.896 1.00 82.62 92 LYS A N 1
ATOM 706 C CA . LYS A 1 92 ? 3.043 -10.032 10.412 1.00 82.62 92 LYS A CA 1
ATOM 707 C C . LYS A 1 92 ? 2.295 -9.059 9.515 1.00 82.62 92 LYS A C 1
ATOM 709 O O . LYS A 1 92 ? 1.787 -9.432 8.452 1.00 82.62 92 LYS A O 1
ATOM 714 N N . VAL A 1 93 ? 2.242 -7.807 9.951 1.00 93.50 93 VAL A N 1
ATOM 715 C CA . VAL A 1 93 ? 1.771 -6.675 9.164 1.00 93.50 93 VAL A CA 1
ATOM 716 C C . VAL A 1 93 ? 2.978 -5.992 8.541 1.00 93.50 93 VAL A C 1
ATOM 718 O O . VAL A 1 93 ? 3.854 -5.497 9.246 1.00 93.50 93 VAL A O 1
ATOM 721 N N . THR A 1 94 ? 3.013 -5.912 7.216 1.00 96.06 94 THR A N 1
ATOM 722 C CA . THR A 1 94 ? 4.026 -5.138 6.491 1.00 96.06 94 THR A CA 1
ATOM 723 C C . THR A 1 94 ? 3.356 -3.958 5.805 1.00 96.06 94 THR A C 1
ATOM 725 O O . THR A 1 94 ? 2.440 -4.127 4.999 1.00 96.06 94 THR A O 1
ATOM 728 N N . LEU A 1 95 ? 3.817 -2.749 6.111 1.00 97.62 95 LEU A N 1
ATOM 729 C CA . LEU A 1 95 ? 3.348 -1.505 5.520 1.00 97.62 95 LEU A CA 1
ATOM 730 C C . LEU A 1 95 ? 4.466 -0.880 4.685 1.00 97.62 95 LEU A C 1
ATOM 732 O O . LEU A 1 95 ? 5.389 -0.265 5.219 1.00 97.62 95 LEU A O 1
ATOM 736 N N . PHE A 1 96 ? 4.355 -0.980 3.364 1.00 98.06 96 PHE A N 1
ATOM 737 C CA . PHE A 1 96 ? 5.189 -0.193 2.463 1.00 98.06 96 PHE A CA 1
ATOM 738 C C . PHE A 1 96 ? 4.614 1.217 2.335 1.00 98.06 96 PHE A C 1
ATOM 740 O O . PHE A 1 96 ? 3.420 1.402 2.075 1.00 98.06 96 PHE A O 1
ATOM 747 N N . SER A 1 97 ? 5.472 2.211 2.534 1.00 97.31 97 SER A N 1
ATOM 748 C CA . SER A 1 97 ? 5.093 3.606 2.732 1.00 97.31 97 SER A CA 1
ATOM 749 C C . SER A 1 97 ? 5.968 4.556 1.907 1.00 97.31 97 SER A C 1
ATOM 751 O O . SER A 1 97 ? 7.069 4.211 1.466 1.00 97.31 97 SER A O 1
ATOM 753 N N . PHE A 1 98 ? 5.440 5.761 1.685 1.00 95.25 98 PHE A N 1
ATOM 754 C CA . PHE A 1 98 ? 6.209 6.939 1.285 1.00 95.25 98 PHE A CA 1
ATOM 755 C C . PHE A 1 98 ? 6.161 7.966 2.411 1.00 95.25 98 PHE A C 1
ATOM 757 O O . PHE A 1 98 ? 5.110 8.138 3.037 1.00 95.25 98 PHE A O 1
ATOM 764 N N . VAL A 1 99 ? 7.272 8.677 2.610 1.00 90.44 99 VAL A N 1
ATOM 765 C CA . VAL A 1 99 ? 7.460 9.594 3.742 1.00 90.44 99 VAL A CA 1
ATOM 766 C C . VAL A 1 99 ? 6.414 10.710 3.693 1.00 90.44 99 VAL A C 1
ATOM 768 O O . VAL A 1 99 ? 5.771 11.008 4.695 1.00 90.44 99 VAL A O 1
ATOM 771 N N . ASP A 1 100 ? 6.140 11.232 2.496 1.00 88.31 100 ASP A N 1
ATOM 772 C CA . ASP A 1 100 ? 5.252 12.382 2.294 1.00 88.31 100 ASP A CA 1
ATOM 773 C C . ASP A 1 100 ? 3.816 12.020 1.890 1.00 88.31 100 ASP A C 1
ATOM 775 O O . ASP A 1 100 ? 3.117 12.815 1.258 1.00 88.31 100 ASP A O 1
ATOM 779 N N . CYS A 1 101 ? 3.353 10.809 2.203 1.00 93.12 101 CYS A N 1
ATOM 780 C CA . CYS A 1 101 ? 2.017 10.360 1.817 1.00 93.12 101 CYS A CA 1
ATOM 781 C C . CYS A 1 101 ? 0.997 10.498 2.965 1.00 93.12 101 CYS A C 1
ATOM 783 O O . CYS A 1 101 ? 1.093 9.763 3.951 1.00 93.12 101 CYS A O 1
ATOM 785 N N . PRO A 1 102 ? -0.057 11.326 2.811 1.00 94.94 102 PRO A N 1
ATOM 786 C CA . PRO A 1 102 ? -1.099 11.486 3.829 1.00 94.94 102 PRO A CA 1
ATOM 787 C C . PRO A 1 102 ? -1.805 10.179 4.224 1.00 94.94 102 PRO A C 1
ATOM 789 O O . PRO A 1 102 ? -2.028 9.914 5.400 1.00 94.94 102 PRO A O 1
ATOM 792 N N . TRP A 1 103 ? -2.106 9.312 3.253 1.00 96.31 103 TRP A N 1
ATOM 793 C CA . TRP A 1 103 ? -2.721 8.007 3.526 1.00 96.31 103 TRP A CA 1
ATOM 794 C C . TRP A 1 103 ? -1.763 7.024 4.204 1.00 96.31 103 TRP A C 1
ATOM 796 O O . TRP A 1 103 ? -2.219 6.124 4.904 1.00 96.31 103 TRP A O 1
ATOM 806 N N . CYS A 1 104 ? -0.445 7.175 4.013 1.00 97.25 104 CYS A N 1
ATOM 807 C CA . CYS A 1 104 ? 0.530 6.380 4.762 1.00 97.25 104 CYS A CA 1
ATOM 808 C C . CYS A 1 104 ? 0.546 6.804 6.230 1.00 97.25 104 CYS A C 1
ATOM 810 O O . CYS A 1 104 ? 0.610 5.936 7.091 1.00 97.25 104 CYS A O 1
ATOM 812 N N . LEU A 1 105 ? 0.429 8.106 6.520 1.00 96.81 105 LEU A N 1
ATOM 813 C CA . LEU A 1 105 ? 0.295 8.600 7.893 1.00 96.81 105 LEU A CA 1
ATOM 814 C C . LEU A 1 105 ? -0.960 8.033 8.567 1.00 96.81 105 LEU A C 1
ATOM 816 O O . LEU A 1 105 ? -0.851 7.477 9.653 1.00 96.81 105 LEU A O 1
ATOM 820 N N . LEU A 1 106 ? -2.115 8.061 7.894 1.00 97.25 106 LEU A N 1
ATOM 821 C CA . LEU A 1 106 ? -3.346 7.465 8.433 1.00 97.25 106 LEU A CA 1
ATOM 822 C C . LEU A 1 106 ? -3.210 5.960 8.708 1.00 97.25 106 LEU A C 1
ATOM 824 O O . LEU A 1 106 ? -3.617 5.487 9.765 1.00 97.25 106 LEU A O 1
ATOM 828 N N . ALA A 1 107 ? -2.600 5.204 7.789 1.00 97.88 107 ALA A N 1
ATOM 829 C CA . ALA A 1 107 ? -2.357 3.778 8.001 1.00 97.88 107 ALA A CA 1
ATOM 830 C C . ALA A 1 107 ? -1.428 3.517 9.198 1.00 97.88 107 ALA A C 1
ATOM 832 O O . ALA A 1 107 ? -1.675 2.596 9.974 1.00 97.88 107 ALA A O 1
ATOM 833 N N . LYS A 1 108 ? -0.385 4.337 9.375 1.00 97.38 108 LYS A N 1
ATOM 834 C CA . LYS A 1 108 ? 0.518 4.258 10.531 1.00 97.38 108 LYS A CA 1
ATOM 835 C C . LYS A 1 108 ? -0.213 4.569 11.833 1.00 97.38 108 LYS A C 1
ATOM 837 O O . LYS A 1 108 ? -0.101 3.778 12.758 1.00 97.38 108 LYS A O 1
ATOM 842 N N . GLN A 1 109 ? -1.002 5.644 11.889 1.00 96.94 109 GLN A N 1
ATOM 843 C CA . GLN A 1 109 ? -1.792 5.989 13.078 1.00 96.94 109 GLN A CA 1
ATOM 844 C C . GLN A 1 109 ? -2.747 4.860 13.465 1.00 96.94 109 GLN A C 1
ATOM 846 O O . GLN A 1 109 ? -2.762 4.433 14.615 1.00 96.94 109 GLN A O 1
ATOM 851 N N . LEU A 1 110 ? -3.475 4.306 12.492 1.00 97.31 110 LEU A N 1
ATOM 852 C CA . LEU A 1 110 ? -4.361 3.171 12.729 1.00 97.31 110 LEU A CA 1
ATOM 853 C C . LEU A 1 110 ? -3.595 1.985 13.343 1.00 97.31 110 LEU A C 1
ATOM 855 O O . LEU A 1 110 ? -3.960 1.474 14.397 1.00 97.31 110 LEU A O 1
ATOM 859 N N . LEU A 1 111 ? -2.504 1.553 12.711 1.00 96.75 111 LEU A N 1
ATOM 860 C CA . LEU A 1 111 ? -1.784 0.348 13.133 1.00 96.75 111 LEU A CA 1
ATOM 861 C C . LEU A 1 111 ? -0.985 0.547 14.436 1.00 96.75 111 LEU A C 1
ATOM 863 O O . LEU A 1 111 ? -0.963 -0.346 15.281 1.00 96.75 111 LEU A O 1
ATOM 867 N N . GLN A 1 112 ? -0.343 1.703 14.616 1.00 95.50 112 GLN A N 1
ATOM 868 C CA . GLN A 1 112 ? 0.546 1.978 15.751 1.00 95.50 112 GLN A CA 1
ATOM 869 C C . GLN A 1 112 ? -0.177 2.572 16.958 1.00 95.50 112 GLN A C 1
ATOM 871 O O . GLN A 1 112 ? 0.161 2.236 18.087 1.00 95.50 112 GLN A O 1
ATOM 876 N N . GLU A 1 113 ? -1.147 3.462 16.759 1.00 94.88 113 GLU A N 1
ATOM 877 C CA . GLU A 1 113 ? -1.790 4.179 17.867 1.00 94.88 113 GLU A CA 1
ATOM 878 C C . GLU A 1 113 ? -3.079 3.482 18.305 1.00 94.88 113 GLU A C 1
ATOM 880 O O . GLU A 1 113 ? -3.302 3.277 19.500 1.00 94.88 113 GLU A O 1
ATOM 885 N N . GLU A 1 114 ? -3.917 3.070 17.351 1.00 95.12 114 GLU A N 1
ATOM 886 C CA . GLU A 1 114 ? -5.201 2.444 17.669 1.00 95.12 114 GLU A CA 1
ATOM 887 C C . GLU A 1 114 ? -5.064 0.945 17.963 1.00 95.12 114 GLU A C 1
ATOM 889 O O . GLU A 1 114 ? -5.576 0.462 18.977 1.00 95.12 114 GLU A O 1
ATOM 894 N N . TYR A 1 115 ? -4.337 0.210 17.117 1.00 94.44 115 TYR A N 1
ATOM 895 C CA . TYR A 1 115 ? -4.086 -1.222 17.320 1.00 94.44 115 TYR A CA 1
ATOM 896 C C . TYR A 1 115 ? -2.848 -1.526 18.169 1.00 94.44 115 TYR A C 1
ATOM 898 O O . TYR A 1 115 ? -2.721 -2.658 18.632 1.00 94.44 115 TYR A O 1
ATOM 906 N N . GLN A 1 116 ? -1.980 -0.536 18.415 1.00 93.88 116 GLN A N 1
ATOM 907 C CA . GLN A 1 116 ? -0.792 -0.668 19.273 1.00 93.88 116 GLN A CA 1
ATOM 908 C C . GLN A 1 116 ? 0.115 -1.837 18.868 1.00 93.88 116 GLN A C 1
ATOM 910 O O . GLN A 1 116 ? 0.668 -2.526 19.725 1.00 93.88 116 GLN A O 1
ATOM 915 N N . LEU A 1 117 ? 0.253 -2.070 17.558 1.00 92.38 117 LEU A N 1
ATOM 916 C CA . LEU A 1 117 ? 1.147 -3.105 17.053 1.00 92.38 117 LEU A CA 1
ATOM 917 C C . LEU A 1 117 ? 2.603 -2.713 17.328 1.00 92.38 117 LEU A C 1
ATOM 919 O O . LEU A 1 117 ? 3.035 -1.603 17.007 1.00 92.38 117 LEU A O 1
ATOM 923 N N . ASP A 1 118 ? 3.349 -3.636 17.925 1.00 89.06 118 ASP A N 1
ATOM 924 C CA . ASP A 1 118 ? 4.777 -3.489 18.188 1.00 89.06 118 ASP A CA 1
ATOM 925 C C . ASP A 1 118 ? 5.625 -3.805 16.948 1.00 89.06 118 ASP A C 1
ATOM 927 O O . ASP A 1 118 ? 5.118 -4.223 15.910 1.00 89.06 118 ASP A O 1
ATOM 931 N N . ASN A 1 119 ? 6.940 -3.608 17.055 1.00 84.56 119 ASN A N 1
ATOM 932 C CA . ASN A 1 119 ? 7.872 -3.848 15.948 1.00 84.56 119 ASN A CA 1
ATOM 933 C C . ASN A 1 119 ? 8.019 -5.334 15.575 1.00 84.56 119 ASN A C 1
ATOM 935 O O . ASN A 1 119 ? 8.522 -5.632 14.494 1.00 84.56 119 ASN A O 1
ATOM 939 N N . ASP A 1 120 ? 7.600 -6.251 16.451 1.00 82.44 120 ASP A N 1
ATOM 940 C CA . ASP A 1 120 ? 7.628 -7.691 16.177 1.00 82.44 120 ASP A CA 1
ATOM 941 C C . ASP A 1 120 ? 6.433 -8.104 15.299 1.00 82.44 120 ASP A C 1
ATOM 943 O O . ASP A 1 120 ? 6.505 -9.078 14.545 1.00 82.44 120 ASP A O 1
ATOM 947 N N . THR A 1 121 ? 5.339 -7.338 15.363 1.00 87.69 121 THR A N 1
ATOM 948 C CA . THR A 1 121 ? 4.092 -7.585 14.627 1.00 87.69 121 THR A CA 1
ATOM 949 C C . THR A 1 121 ? 3.931 -6.657 13.420 1.00 87.69 121 THR A C 1
ATOM 951 O O . THR A 1 121 ? 3.374 -7.057 12.399 1.00 87.69 121 THR A O 1
ATOM 954 N N . LEU A 1 122 ? 4.418 -5.419 13.509 1.00 92.44 122 LEU A N 1
ATOM 955 C CA . LEU A 1 122 ? 4.312 -4.390 12.480 1.00 92.44 122 LEU A CA 1
ATOM 956 C C . LEU A 1 122 ? 5.689 -3.972 11.970 1.00 92.44 122 LEU A C 1
ATOM 958 O O . LEU A 1 122 ? 6.500 -3.378 12.677 1.00 92.44 122 LEU A O 1
ATOM 962 N N . GLN A 1 123 ? 5.888 -4.163 10.673 1.00 93.50 123 GLN A N 1
ATOM 963 C CA . GLN A 1 123 ? 7.033 -3.662 9.940 1.00 93.50 123 GLN A CA 1
ATOM 964 C C . GLN A 1 123 ? 6.620 -2.536 8.991 1.00 93.50 123 GLN A C 1
ATOM 966 O O . GLN A 1 123 ? 5.812 -2.734 8.085 1.00 93.50 123 GLN A O 1
ATOM 971 N N . ILE A 1 124 ? 7.226 -1.360 9.155 1.00 95.44 124 ILE A N 1
ATOM 972 C CA . ILE A 1 124 ? 7.031 -0.208 8.267 1.00 95.44 124 ILE A CA 1
ATOM 973 C C . ILE A 1 124 ? 8.289 -0.017 7.422 1.00 95.44 124 ILE A C 1
ATOM 975 O O . ILE A 1 124 ? 9.388 0.118 7.958 1.00 95.44 124 ILE A O 1
ATOM 979 N N . ILE A 1 125 ? 8.127 0.021 6.100 1.00 95.81 125 ILE A N 1
ATOM 980 C CA . ILE A 1 125 ? 9.226 0.177 5.142 1.00 95.81 125 ILE A CA 1
ATOM 981 C C . ILE A 1 125 ? 8.998 1.447 4.324 1.00 95.81 125 ILE A C 1
ATOM 983 O O . ILE A 1 125 ? 8.119 1.504 3.460 1.00 95.81 125 ILE A O 1
ATOM 987 N N . GLU A 1 126 ? 9.819 2.466 4.580 1.00 96.62 126 GLU A N 1
ATOM 988 C CA . GLU A 1 126 ? 9.824 3.711 3.808 1.00 96.62 126 GLU A CA 1
ATOM 989 C C . GLU A 1 126 ? 10.624 3.529 2.519 1.00 96.62 126 GLU A C 1
ATOM 991 O O . GLU A 1 126 ? 11.850 3.646 2.502 1.00 96.62 126 GLU A O 1
ATOM 996 N N . LEU A 1 127 ? 9.926 3.259 1.415 1.00 96.19 127 LEU A N 1
ATOM 997 C CA . LEU A 1 127 ? 10.554 2.920 0.135 1.00 96.19 127 LEU A CA 1
ATOM 998 C C . LEU A 1 127 ? 11.492 4.024 -0.377 1.00 96.19 127 LEU A C 1
ATOM 1000 O O . LEU A 1 127 ? 12.493 3.740 -1.025 1.00 96.19 127 LEU A O 1
ATOM 1004 N N . GLU A 1 128 ? 11.196 5.290 -0.091 1.00 93.31 128 GLU A N 1
ATOM 1005 C CA . GLU A 1 128 ? 12.035 6.412 -0.532 1.00 93.31 128 GLU A CA 1
ATOM 1006 C C . GLU A 1 128 ? 13.402 6.428 0.154 1.00 93.31 128 GLU A C 1
ATOM 1008 O O . GLU A 1 128 ? 14.403 6.754 -0.486 1.00 93.31 128 GLU A O 1
ATOM 1013 N N . ASN A 1 129 ? 13.463 5.989 1.411 1.00 95.12 129 ASN A N 1
ATOM 1014 C CA . ASN A 1 129 ? 14.704 5.936 2.180 1.00 95.12 129 ASN A CA 1
ATOM 1015 C C . ASN A 1 129 ? 15.644 4.826 1.681 1.00 95.12 129 ASN A C 1
ATOM 1017 O O . ASN A 1 129 ? 16.846 4.891 1.924 1.00 95.12 129 ASN A O 1
ATOM 1021 N N . LEU A 1 130 ? 15.112 3.836 0.954 1.00 93.50 130 LEU A N 1
ATOM 1022 C CA . LEU A 1 130 ? 15.871 2.724 0.374 1.00 93.50 130 LEU A CA 1
ATOM 1023 C C . LEU A 1 130 ? 16.440 3.032 -1.022 1.00 93.50 130 LEU A C 1
ATOM 1025 O O . LEU A 1 130 ? 17.106 2.192 -1.628 1.00 93.50 130 LEU A O 1
ATOM 1029 N N . GLY A 1 131 ? 16.170 4.217 -1.579 1.00 94.56 131 GLY A N 1
ATOM 1030 C CA . GLY A 1 131 ? 16.697 4.622 -2.880 1.00 94.56 131 GLY A CA 1
ATOM 1031 C C . GLY A 1 131 ? 16.331 3.639 -3.997 1.00 94.56 131 GLY A C 1
ATOM 1032 O O . GLY A 1 131 ? 15.160 3.478 -4.338 1.00 94.56 131 GLY A O 1
ATOM 1033 N N . GLN A 1 132 ? 17.338 3.008 -4.607 1.00 95.06 132 GLN A N 1
ATOM 1034 C CA . GLN A 1 132 ? 17.133 2.105 -5.741 1.00 95.06 132 GLN A CA 1
ATOM 1035 C C . GLN A 1 132 ? 16.444 0.793 -5.340 1.00 95.06 132 GLN A C 1
ATOM 1037 O O . GLN A 1 132 ? 15.536 0.347 -6.040 1.00 95.06 132 GLN A O 1
ATOM 1042 N N . GLU A 1 133 ? 16.786 0.232 -4.180 1.00 94.38 133 GLU A N 1
ATOM 1043 C CA . GLU A 1 133 ? 16.129 -0.967 -3.648 1.00 94.38 133 GLU A CA 1
ATOM 1044 C C . GLU A 1 133 ? 14.635 -0.720 -3.404 1.00 94.38 133 GLU A C 1
ATOM 1046 O O . GLU A 1 133 ? 13.791 -1.536 -3.772 1.00 94.38 133 GLU A O 1
ATOM 1051 N N . GLY A 1 134 ? 14.281 0.462 -2.896 1.00 96.06 134 GLY A N 1
ATOM 1052 C CA . GLY A 1 134 ? 12.884 0.854 -2.726 1.00 96.06 134 GLY A CA 1
ATOM 1053 C C . GLY A 1 134 ? 12.100 0.907 -4.039 1.00 96.06 134 GLY A C 1
ATOM 1054 O O . GLY A 1 134 ? 10.909 0.589 -4.064 1.00 96.06 134 GLY A O 1
ATOM 1055 N N . LYS A 1 135 ? 12.749 1.251 -5.160 1.00 97.12 135 LYS A N 1
ATOM 1056 C CA . LYS A 1 135 ? 12.117 1.183 -6.488 1.00 97.12 135 LYS A CA 1
ATOM 1057 C C . LYS A 1 135 ? 11.927 -0.256 -6.954 1.00 97.12 135 LYS A C 1
ATOM 1059 O O . LYS A 1 135 ? 10.874 -0.548 -7.512 1.00 97.12 135 LYS A O 1
ATOM 1064 N N . HIS A 1 136 ? 12.892 -1.140 -6.696 1.00 97.19 136 HIS A N 1
ATOM 1065 C CA . HIS A 1 136 ? 12.769 -2.567 -7.014 1.00 97.19 136 HIS A CA 1
ATOM 1066 C C . HIS A 1 136 ? 11.620 -3.201 -6.222 1.00 97.19 136 HIS A C 1
ATOM 1068 O O . HIS A 1 136 ? 10.767 -3.871 -6.801 1.00 97.19 136 HIS A O 1
ATOM 1074 N N . LEU A 1 137 ? 11.523 -2.907 -4.921 1.00 96.44 137 LEU A N 1
ATOM 1075 C CA . LEU A 1 137 ? 10.409 -3.355 -4.083 1.00 96.44 137 LEU A CA 1
ATOM 1076 C C . LEU A 1 137 ? 9.073 -2.808 -4.581 1.00 96.44 137 LEU A C 1
ATOM 1078 O O . LEU A 1 137 ? 8.112 -3.561 -4.709 1.00 96.44 137 LEU A O 1
ATOM 1082 N N . ARG A 1 138 ? 9.005 -1.520 -4.933 1.00 97.12 138 ARG A N 1
ATOM 1083 C CA . ARG A 1 138 ? 7.787 -0.932 -5.504 1.00 97.12 138 ARG A CA 1
ATOM 1084 C C . ARG A 1 138 ? 7.367 -1.621 -6.803 1.00 97.12 138 ARG A C 1
ATOM 1086 O O . ARG A 1 138 ? 6.177 -1.868 -6.985 1.00 97.12 138 ARG A O 1
ATOM 1093 N N . ALA A 1 139 ? 8.318 -1.905 -7.690 1.00 96.62 139 ALA A N 1
ATOM 1094 C CA . ALA A 1 139 ? 8.061 -2.624 -8.932 1.00 96.62 139 ALA A CA 1
ATOM 1095 C C . ALA A 1 139 ? 7.537 -4.034 -8.647 1.00 96.62 139 ALA A C 1
ATOM 1097 O O . ALA A 1 139 ? 6.459 -4.377 -9.125 1.00 96.62 139 ALA A O 1
ATOM 1098 N N . SER A 1 140 ? 8.212 -4.784 -7.775 1.00 96.00 140 SER A N 1
ATOM 1099 C CA . SER A 1 140 ? 7.792 -6.119 -7.335 1.00 96.00 140 SER A CA 1
ATOM 1100 C C . SER A 1 140 ? 6.373 -6.133 -6.745 1.00 96.00 140 SER A C 1
ATOM 1102 O O . SER A 1 140 ? 5.526 -6.907 -7.188 1.00 96.00 140 SER A O 1
ATOM 1104 N N . ILE A 1 141 ? 6.048 -5.199 -5.840 1.00 96.00 141 ILE A N 1
ATOM 1105 C CA . ILE A 1 141 ? 4.691 -5.039 -5.285 1.00 96.00 141 ILE A CA 1
ATOM 1106 C C . ILE A 1 141 ? 3.676 -4.795 -6.405 1.00 96.00 141 ILE A C 1
ATOM 1108 O O . ILE A 1 141 ? 2.614 -5.418 -6.425 1.00 96.00 141 ILE A O 1
ATOM 1112 N N . SER A 1 142 ? 3.993 -3.903 -7.347 1.00 94.81 142 SER A N 1
ATOM 1113 C CA . SER A 1 142 ? 3.086 -3.552 -8.441 1.00 94.81 142 SER A CA 1
ATOM 1114 C C . SER A 1 142 ? 2.856 -4.708 -9.418 1.00 94.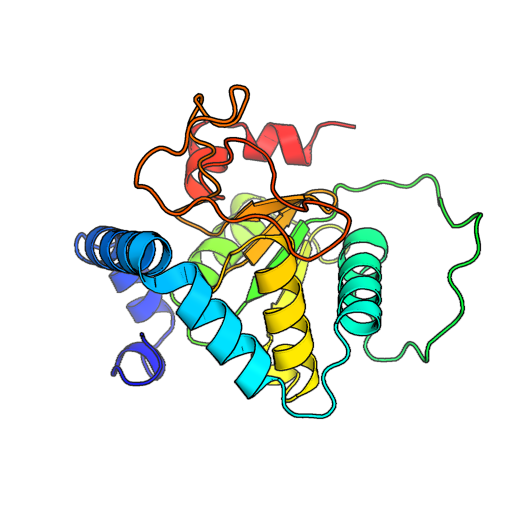81 142 SER A C 1
ATOM 1116 O O . SER A 1 142 ? 1.730 -4.903 -9.859 1.00 94.81 142 SER A O 1
ATOM 1118 N N . LEU A 1 143 ? 3.871 -5.531 -9.684 1.00 93.38 143 LEU A N 1
ATOM 1119 C CA . LEU A 1 143 ? 3.768 -6.723 -10.531 1.00 93.38 143 LEU A CA 1
ATOM 1120 C C . LEU A 1 143 ? 3.020 -7.875 -9.845 1.00 93.38 143 LEU A C 1
ATOM 1122 O O . LEU A 1 143 ? 2.346 -8.651 -10.520 1.00 93.38 143 LEU A O 1
ATOM 1126 N N . ALA A 1 144 ? 3.098 -7.964 -8.515 1.00 91.56 144 ALA A N 1
ATOM 1127 C CA . ALA A 1 144 ? 2.444 -9.018 -7.742 1.00 91.56 144 ALA A CA 1
ATOM 1128 C C . ALA A 1 144 ? 0.998 -8.698 -7.329 1.00 91.56 144 ALA A C 1
ATOM 1130 O O . ALA A 1 144 ? 0.237 -9.599 -6.985 1.00 91.56 144 ALA A O 1
ATOM 1131 N N . THR A 1 145 ? 0.614 -7.417 -7.320 1.00 92.25 145 THR A N 1
ATOM 1132 C CA . THR A 1 145 ? -0.696 -6.973 -6.801 1.00 92.25 145 THR A CA 1
ATOM 1133 C C . THR A 1 145 ? -1.447 -6.009 -7.713 1.00 92.25 145 THR A C 1
ATOM 1135 O O . THR A 1 145 ? -2.621 -5.735 -7.483 1.00 92.25 145 THR A O 1
ATOM 1138 N N . GLY A 1 146 ? -0.780 -5.424 -8.706 1.00 91.00 146 GLY A N 1
ATOM 1139 C CA . GLY A 1 146 ? -1.329 -4.369 -9.558 1.00 91.00 146 GLY A CA 1
ATOM 1140 C C . GLY A 1 146 ? -1.335 -2.988 -8.901 1.00 91.00 146 GLY A C 1
ATOM 1141 O O . GLY A 1 146 ? -1.589 -1.983 -9.567 1.00 91.00 146 GLY A O 1
ATOM 1142 N N . ARG A 1 147 ? -1.036 -2.888 -7.599 1.00 91.88 147 ARG A N 1
ATOM 1143 C CA . ARG A 1 147 ? -1.073 -1.625 -6.855 1.00 91.88 147 ARG A CA 1
ATOM 1144 C C . ARG A 1 147 ? 0.116 -0.736 -7.207 1.00 91.88 147 ARG A C 1
ATOM 1146 O O . ARG A 1 147 ? 1.274 -1.105 -7.033 1.00 91.88 147 ARG A O 1
ATOM 1153 N N . THR A 1 148 ? -0.173 0.498 -7.618 1.00 92.94 148 THR A N 1
ATOM 1154 C CA . THR A 1 148 ? 0.856 1.489 -7.994 1.00 92.94 148 THR A CA 1
ATOM 1155 C C . THR A 1 148 ? 0.974 2.668 -7.017 1.00 92.94 148 THR A C 1
ATOM 1157 O O . THR A 1 148 ? 1.915 3.472 -7.111 1.00 92.94 148 THR A O 1
ATOM 1160 N N . SER A 1 149 ? 0.033 2.778 -6.073 1.00 92.62 149 SER A N 1
ATOM 1161 C CA . SER A 1 149 ? -0.053 3.801 -5.024 1.00 92.62 149 SER A CA 1
ATOM 1162 C C . SER A 1 149 ? 0.346 3.249 -3.649 1.00 92.62 149 SER A C 1
ATOM 1164 O O . SER A 1 149 ? 0.289 2.047 -3.402 1.00 92.62 149 SER A O 1
ATOM 1166 N N . MET A 1 150 ? 0.740 4.143 -2.740 1.00 94.88 150 MET A N 1
ATOM 1167 C CA . MET A 1 150 ? 1.059 3.821 -1.343 1.00 94.88 150 MET A CA 1
ATOM 1168 C C . MET A 1 150 ? 0.005 4.435 -0.407 1.00 94.88 150 MET A C 1
ATOM 1170 O O . MET A 1 150 ? -0.551 5.480 -0.761 1.00 94.88 150 MET A O 1
ATOM 1174 N N . PRO A 1 151 ? -0.267 3.841 0.768 1.00 97.50 151 PRO A N 1
ATOM 1175 C CA . PRO A 1 151 ? 0.432 2.689 1.355 1.00 97.50 151 PRO A CA 1
ATOM 1176 C C . PRO A 1 151 ? 0.102 1.368 0.658 1.00 97.50 151 PRO A C 1
ATOM 1178 O O . PRO A 1 151 ? -0.998 1.225 0.145 1.00 97.50 151 PRO A O 1
ATOM 1181 N N . ALA A 1 152 ? 1.020 0.405 0.652 1.00 97.31 152 ALA A N 1
ATOM 1182 C CA . ALA A 1 152 ? 0.707 -0.983 0.314 1.00 97.31 152 ALA A CA 1
ATOM 1183 C C . ALA A 1 152 ? 0.852 -1.830 1.580 1.00 97.31 152 ALA A C 1
ATOM 1185 O O . ALA A 1 152 ? 1.956 -2.010 2.093 1.00 97.31 152 ALA A O 1
ATOM 1186 N N . CYS A 1 153 ? -0.275 -2.294 2.109 1.00 97.56 153 CYS A N 1
ATOM 1187 C CA . CYS A 1 153 ? -0.349 -3.051 3.345 1.00 97.56 153 CYS A CA 1
ATOM 1188 C C . CYS A 1 153 ? -0.542 -4.536 3.053 1.00 97.56 153 CYS A C 1
ATOM 1190 O O . CYS A 1 153 ? -1.332 -4.920 2.186 1.00 97.56 153 CYS A O 1
ATOM 1192 N N . PHE A 1 154 ? 0.188 -5.355 3.796 1.00 96.12 154 PHE A N 1
ATOM 1193 C CA . PHE A 1 154 ? 0.122 -6.802 3.778 1.00 96.12 154 PHE A CA 1
ATOM 1194 C C . PHE A 1 154 ? -0.119 -7.304 5.194 1.00 96.12 154 PHE A C 1
ATOM 1196 O O . PHE A 1 154 ? 0.484 -6.798 6.136 1.00 96.12 154 PHE A O 1
ATOM 1203 N N . ILE A 1 155 ? -0.977 -8.308 5.326 1.00 92.62 155 ILE A N 1
ATOM 1204 C CA . ILE A 1 155 ? -1.228 -9.033 6.569 1.00 92.62 155 ILE A CA 1
ATOM 1205 C C . ILE A 1 155 ? -1.003 -10.509 6.255 1.00 92.62 155 ILE A C 1
ATOM 1207 O O . ILE A 1 155 ? -1.616 -11.038 5.327 1.00 92.62 155 ILE A O 1
ATOM 1211 N N . ASN A 1 156 ? -0.091 -11.162 6.980 1.00 87.75 156 ASN A N 1
ATOM 1212 C CA . ASN A 1 156 ? 0.291 -12.560 6.737 1.00 87.75 156 ASN A CA 1
ATOM 1213 C C . ASN A 1 156 ? 0.700 -12.824 5.275 1.00 87.75 156 ASN A C 1
ATOM 1215 O O . ASN A 1 156 ? 0.298 -13.810 4.658 1.00 87.75 156 ASN A O 1
ATOM 1219 N N . GLY A 1 157 ? 1.457 -11.893 4.687 1.00 89.31 157 GLY A N 1
ATOM 1220 C CA . GLY A 1 157 ? 1.935 -11.987 3.305 1.00 89.31 157 GLY A CA 1
ATOM 1221 C C . GLY A 1 157 ? 0.875 -11.772 2.219 1.00 89.31 157 GLY A C 1
ATOM 1222 O O . GLY A 1 157 ? 1.220 -11.786 1.038 1.00 89.31 157 GLY A O 1
ATOM 1223 N N . LYS A 1 158 ? -0.390 -11.514 2.575 1.00 91.88 158 LYS A N 1
ATOM 1224 C CA . LYS A 1 158 ? -1.444 -11.137 1.626 1.00 91.88 158 LYS A CA 1
ATOM 1225 C C . LYS A 1 158 ? -1.715 -9.643 1.682 1.00 91.88 158 LYS A C 1
ATOM 1227 O O . LYS A 1 158 ? -1.941 -9.077 2.748 1.00 91.88 158 LYS A O 1
ATOM 1232 N N . SER A 1 159 ? -1.690 -8.996 0.525 1.00 95.25 159 SER A N 1
ATOM 1233 C CA . SER A 1 159 ? -1.971 -7.577 0.404 1.00 95.25 159 SER A CA 1
ATOM 1234 C C . SER A 1 159 ? -3.445 -7.311 0.671 1.00 95.25 159 SER A C 1
ATOM 1236 O O . SER A 1 159 ? -4.305 -7.912 0.036 1.00 95.25 159 SER A O 1
ATOM 1238 N N . VAL A 1 160 ? -3.736 -6.357 1.548 1.00 95.56 160 VAL A N 1
ATOM 1239 C CA . VAL A 1 160 ? -5.090 -5.819 1.764 1.00 95.56 160 VAL A CA 1
ATOM 1240 C C . VAL A 1 160 ? -5.338 -4.542 0.952 1.00 95.56 160 VAL A C 1
ATOM 1242 O O . VAL A 1 160 ? -6.405 -3.942 1.022 1.00 95.56 160 VAL A O 1
ATOM 1245 N N . GLY A 1 161 ? -4.344 -4.109 0.175 1.00 94.88 161 GLY A N 1
ATOM 1246 C CA . GLY A 1 161 ? -4.372 -2.870 -0.588 1.00 94.88 161 GLY A CA 1
ATOM 1247 C C . GLY A 1 161 ? -3.759 -1.719 0.194 1.00 94.88 161 GLY A C 1
ATOM 1248 O O . GLY A 1 161 ? -2.662 -1.849 0.729 1.00 94.88 161 GLY A O 1
ATOM 1249 N N . GLY A 1 162 ? -4.422 -0.570 0.208 1.00 95.50 162 GLY A N 1
ATOM 1250 C CA . GLY A 1 162 ? -3.964 0.635 0.891 1.00 95.50 162 GLY A CA 1
ATOM 1251 C C . GLY A 1 162 ? -4.867 1.023 2.044 1.00 95.50 162 GLY A C 1
ATOM 1252 O O . GLY A 1 162 ? -5.480 0.174 2.685 1.00 95.50 162 GLY A O 1
ATOM 1253 N N . TYR A 1 163 ? -4.924 2.323 2.332 1.00 96.31 163 TYR A N 1
ATOM 1254 C CA . TYR A 1 163 ? -5.743 2.816 3.434 1.00 96.31 163 TYR A CA 1
ATOM 1255 C C . TYR A 1 163 ? -7.234 2.826 3.072 1.00 96.31 163 TYR A C 1
ATOM 1257 O O . TYR A 1 163 ? -8.030 2.194 3.755 1.00 96.31 163 TYR A O 1
ATOM 1265 N N . THR A 1 164 ? -7.607 3.499 1.978 1.00 92.88 164 THR A N 1
ATOM 1266 C CA . THR A 1 164 ? -9.010 3.693 1.559 1.00 92.88 164 THR A CA 1
ATOM 1267 C C . THR A 1 164 ? -9.508 2.711 0.503 1.00 92.88 164 THR A C 1
ATOM 1269 O O . THR A 1 164 ? -10.687 2.735 0.167 1.00 92.88 164 THR A O 1
ATOM 1272 N N . ASP A 1 165 ? -8.617 1.928 -0.095 1.00 90.06 165 ASP A N 1
ATOM 1273 C CA . ASP A 1 165 ? -8.918 1.116 -1.269 1.00 90.06 165 ASP A CA 1
ATOM 1274 C C . ASP A 1 165 ? -8.169 -0.217 -1.231 1.00 90.06 165 ASP A C 1
ATOM 1276 O O . ASP A 1 165 ? -7.061 -0.304 -0.696 1.00 90.06 165 ASP A O 1
ATOM 1280 N N . GLY A 1 166 ? -8.783 -1.250 -1.805 1.00 88.12 166 GLY A N 1
ATOM 1281 C CA . GLY A 1 166 ? -8.251 -2.608 -1.835 1.00 88.12 166 GLY A CA 1
ATOM 1282 C C . GLY A 1 166 ? -8.269 -3.222 -3.231 1.00 88.12 166 GLY A C 1
ATOM 1283 O O . GLY A 1 166 ? -7.936 -2.556 -4.209 1.00 88.12 166 GLY A O 1
ATOM 1284 N N . PHE A 1 167 ? -8.639 -4.495 -3.321 1.00 82.88 167 PHE A N 1
ATOM 1285 C CA . PHE A 1 167 ? -8.696 -5.257 -4.560 1.00 82.88 167 PHE A CA 1
ATOM 1286 C C . PHE A 1 167 ? -10.135 -5.662 -4.844 1.00 82.88 167 PHE A C 1
ATOM 1288 O O . PHE A 1 167 ? -10.732 -6.453 -4.116 1.00 82.88 167 PHE A O 1
ATOM 1295 N N . PHE A 1 168 ? -10.678 -5.129 -5.931 1.00 62.75 168 PHE A N 1
ATOM 1296 C CA . PHE A 1 168 ? -11.925 -5.618 -6.493 1.00 62.75 168 PHE A CA 1
ATOM 1297 C C . PHE A 1 168 ? -11.587 -6.687 -7.527 1.00 62.75 168 PHE A C 1
ATOM 1299 O O . PHE A 1 168 ? -10.814 -6.437 -8.451 1.00 62.75 168 PHE A O 1
ATOM 1306 N N . THR A 1 169 ? -12.143 -7.878 -7.352 1.00 53.09 169 THR A N 1
ATOM 1307 C CA . THR A 1 169 ? -12.315 -8.845 -8.434 1.00 53.09 169 THR A CA 1
ATOM 1308 C C . THR A 1 169 ? -13.754 -8.692 -8.902 1.00 53.09 169 THR A C 1
ATOM 1310 O O . THR A 1 169 ? -14.661 -8.810 -8.081 1.00 53.09 169 THR A O 1
ATOM 1313 N N . ASP A 1 170 ? -13.981 -8.375 -10.177 1.00 44.56 170 ASP A N 1
ATOM 1314 C CA . ASP A 1 170 ? -15.328 -8.487 -10.743 1.00 44.56 170 ASP A CA 1
ATOM 1315 C C . ASP A 1 170 ? -15.744 -9.965 -10.649 1.00 44.56 170 ASP A C 1
ATOM 1317 O O . ASP A 1 170 ? -15.007 -10.843 -11.097 1.00 44.56 170 ASP A O 1
ATOM 1321 N N . ASP A 1 171 ? -16.934 -10.257 -10.117 1.00 39.28 171 ASP A N 1
ATOM 1322 C CA . ASP A 1 171 ? -17.487 -11.622 -9.985 1.00 39.28 171 ASP A CA 1
ATOM 1323 C C . ASP A 1 171 ? -17.553 -12.409 -11.320 1.00 39.28 171 ASP A C 1
ATOM 1325 O O . ASP A 1 171 ? -17.798 -13.616 -11.333 1.00 39.28 171 ASP A O 1
ATOM 1329 N N . ASN A 1 172 ? -17.313 -11.754 -12.461 1.00 40.06 172 ASN A N 1
ATOM 1330 C CA . ASN A 1 172 ? -17.311 -12.363 -13.793 1.00 40.06 172 ASN A CA 1
ATOM 1331 C C . ASN A 1 172 ? -15.983 -13.051 -14.175 1.00 40.06 172 ASN A C 1
ATOM 1333 O O . ASN A 1 172 ? -15.964 -13.844 -15.123 1.00 40.06 172 ASN A O 1
ATOM 1337 N N . ASP A 1 173 ? -14.894 -12.833 -13.429 1.00 41.72 173 ASP A N 1
ATOM 1338 C CA . ASP A 1 173 ? -13.560 -13.373 -13.756 1.00 41.72 173 ASP A CA 1
ATOM 1339 C C . ASP A 1 173 ? -13.468 -14.908 -13.637 1.00 41.72 173 ASP A C 1
ATOM 1341 O O . ASP A 1 173 ? -12.599 -15.542 -14.234 1.00 41.72 173 ASP A O 1
ATOM 1345 N N . ALA A 1 174 ? -14.417 -15.550 -12.946 1.00 40.09 174 ALA A N 1
ATOM 1346 C CA . ALA A 1 174 ? -14.518 -17.011 -12.902 1.00 40.09 174 ALA A CA 1
ATOM 1347 C C . ALA A 1 174 ? -15.021 -17.636 -14.224 1.00 40.09 174 ALA A C 1
ATOM 1349 O O . ALA A 1 174 ? -14.977 -18.858 -14.377 1.00 40.09 174 ALA A O 1
ATOM 1350 N N . THR A 1 175 ? -15.509 -16.827 -15.176 1.00 35.91 175 THR A N 1
ATOM 1351 C CA . THR A 1 175 ? -16.144 -17.307 -16.420 1.00 35.91 175 THR A CA 1
ATOM 1352 C C . THR A 1 175 ? -15.411 -16.937 -17.712 1.00 35.91 175 THR A C 1
ATOM 1354 O O . THR A 1 175 ? -15.808 -17.401 -18.778 1.00 35.91 175 THR A O 1
ATOM 1357 N N . GLY A 1 176 ? -14.304 -16.192 -17.642 1.00 34.97 176 GLY A N 1
ATOM 1358 C CA . GLY A 1 176 ? -13.483 -15.886 -18.820 1.00 34.97 176 GLY A CA 1
ATOM 1359 C C . GLY A 1 176 ? -14.132 -14.936 -19.837 1.00 34.97 176 GLY A C 1
ATOM 1360 O O . GLY A 1 176 ? -13.663 -14.864 -20.972 1.00 34.97 176 GLY A O 1
ATOM 1361 N N . GLU A 1 177 ? -15.180 -14.202 -19.455 1.00 35.03 177 GLU A N 1
ATOM 1362 C CA . GLU A 1 177 ? -15.726 -13.107 -20.257 1.00 35.03 177 GLU A CA 1
ATOM 1363 C C . GLU A 1 177 ? -15.264 -11.767 -19.676 1.00 35.03 177 GLU A C 1
ATOM 1365 O O . GLU A 1 177 ? -15.657 -11.357 -18.587 1.00 35.03 177 GLU A O 1
ATOM 1370 N N . THR A 1 178 ? -14.386 -11.103 -20.429 1.00 36.09 178 THR A N 1
ATOM 1371 C CA . THR A 1 178 ? -13.813 -9.790 -20.136 1.00 36.09 178 THR A CA 1
ATOM 1372 C C . THR A 1 178 ? -14.921 -8.745 -19.985 1.00 36.09 178 THR A C 1
ATOM 1374 O O . THR A 1 178 ? -15.495 -8.307 -20.988 1.00 36.09 178 THR A O 1
ATOM 1377 N N . SER A 1 179 ? -15.215 -8.312 -18.755 1.00 37.47 179 SER A N 1
ATOM 1378 C CA . SER A 1 179 ? -15.826 -6.999 -18.548 1.00 37.47 179 SER A CA 1
ATOM 1379 C C . SER A 1 179 ? -14.830 -5.946 -19.045 1.00 37.47 179 SER A C 1
ATOM 1381 O O . SER A 1 179 ? -13.621 -6.113 -18.922 1.00 37.47 179 SER A O 1
ATOM 1383 N N . GLU A 1 180 ? -1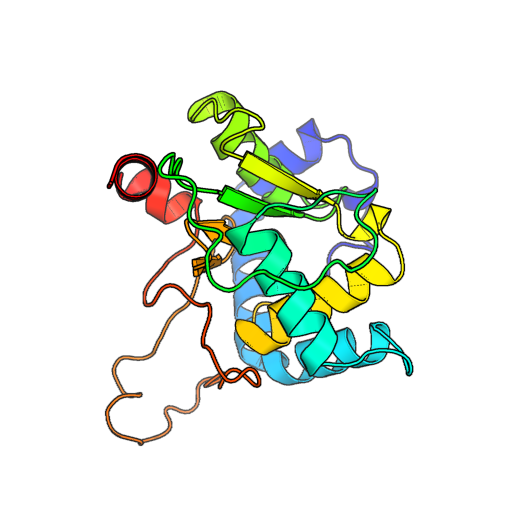5.311 -4.860 -19.651 1.00 39.62 180 GLU A N 1
ATOM 1384 C CA . GLU A 1 180 ? -14.486 -3.773 -20.218 1.00 39.62 180 GLU A CA 1
ATOM 1385 C C . GLU A 1 180 ? -13.699 -2.962 -19.152 1.00 39.62 180 GLU A C 1
ATOM 1387 O O . GLU A 1 180 ? -13.268 -1.837 -19.405 1.00 39.62 180 GLU A O 1
ATOM 1392 N N . GLY A 1 181 ? -13.523 -3.519 -17.950 1.00 44.56 181 GLY A N 1
ATOM 1393 C CA . GLY A 1 181 ? -12.724 -2.992 -16.853 1.00 44.56 181 GLY A CA 1
ATOM 1394 C C . GLY A 1 181 ? -11.340 -3.640 -16.791 1.00 44.56 181 GLY A C 1
ATOM 1395 O O . GLY A 1 181 ? -11.117 -4.766 -17.228 1.00 44.56 181 GLY A O 1
ATOM 1396 N N . PHE A 1 182 ? -10.387 -2.896 -16.242 1.00 49.16 182 PHE A N 1
ATOM 1397 C CA . PHE A 1 182 ? -9.000 -3.310 -16.060 1.00 49.16 182 PHE A CA 1
ATOM 1398 C C . PHE A 1 182 ? -8.875 -4.605 -15.241 1.00 49.16 182 PHE A C 1
ATOM 1400 O O . PHE A 1 182 ? -8.956 -4.596 -14.013 1.00 49.16 182 PHE A O 1
ATOM 1407 N N . THR A 1 183 ? -8.652 -5.722 -15.932 1.00 59.28 183 THR A N 1
ATOM 1408 C CA . THR A 1 183 ? -8.404 -7.045 -15.348 1.00 59.28 183 THR A CA 1
ATOM 1409 C C . THR A 1 183 ? -6.902 -7.228 -15.169 1.00 59.28 183 THR A C 1
ATOM 1411 O O . THR A 1 183 ? -6.192 -7.713 -16.048 1.00 59.28 183 THR A O 1
ATOM 1414 N N . PHE A 1 184 ? -6.382 -6.777 -14.024 1.00 72.50 184 PHE A N 1
ATOM 1415 C CA . PHE A 1 184 ? -4.977 -7.003 -13.701 1.00 72.50 184 PHE A CA 1
ATOM 1416 C C . PHE A 1 184 ? -4.718 -8.487 -13.435 1.00 72.50 184 PHE A C 1
ATOM 1418 O O . PHE A 1 184 ? -5.237 -9.053 -12.464 1.00 72.50 184 PHE A O 1
ATOM 1425 N N . VAL A 1 185 ? -3.848 -9.074 -14.254 1.00 76.12 185 VAL A N 1
ATOM 1426 C CA . VAL A 1 185 ? -3.274 -10.400 -14.033 1.00 76.12 185 VAL A CA 1
ATOM 1427 C C . VAL A 1 185 ? -1.877 -10.215 -13.428 1.00 76.12 185 VAL A C 1
ATOM 1429 O O . VAL A 1 185 ? -1.024 -9.605 -14.082 1.00 76.12 185 VAL A O 1
ATOM 1432 N N . PRO A 1 186 ? -1.622 -10.712 -12.202 1.00 77.88 186 PRO A N 1
ATOM 1433 C CA . PRO A 1 186 ? -0.291 -10.690 -11.605 1.00 77.88 186 PRO A CA 1
ATOM 1434 C C . PRO A 1 186 ? 0.748 -11.297 -12.545 1.00 77.88 186 PRO A C 1
ATOM 1436 O O . PRO A 1 186 ? 0.514 -12.349 -13.139 1.00 77.88 186 PRO A O 1
ATOM 1439 N N . ARG A 1 187 ? 1.894 -10.623 -12.686 1.00 77.31 187 ARG A N 1
ATOM 1440 C CA . ARG A 1 187 ? 3.019 -11.143 -13.479 1.00 77.31 187 ARG A CA 1
ATOM 1441 C C . ARG A 1 187 ? 3.909 -12.091 -12.668 1.00 77.31 187 ARG A C 1
ATOM 1443 O O . ARG A 1 187 ? 4.631 -12.886 -13.259 1.00 77.31 187 ARG A O 1
ATOM 1450 N N . SER A 1 188 ? 3.796 -12.077 -11.337 1.00 66.31 188 SER A N 1
ATOM 1451 C CA . SER A 1 188 ? 4.371 -13.114 -10.476 1.00 66.31 188 SER A CA 1
ATOM 1452 C C . SER A 1 188 ? 3.565 -14.412 -10.529 1.00 66.31 188 SER A C 1
ATOM 1454 O O . SER A 1 188 ? 2.345 -14.390 -10.679 1.00 66.31 188 SER A O 1
ATOM 1456 N N . GLU A 1 189 ? 4.233 -15.547 -10.299 1.00 68.94 189 GLU A N 1
ATOM 1457 C CA . GLU A 1 189 ? 3.581 -16.866 -10.219 1.00 68.94 189 GLU A CA 1
ATOM 1458 C C . GLU A 1 189 ? 2.533 -16.961 -9.093 1.00 68.94 189 GLU A C 1
ATOM 1460 O O . GLU A 1 189 ? 1.667 -17.836 -9.111 1.00 68.94 189 GLU A O 1
ATOM 1465 N N . VAL A 1 190 ? 2.594 -16.053 -8.112 1.00 72.81 190 VAL A N 1
ATOM 1466 C CA . VAL A 1 190 ? 1.684 -15.997 -6.966 1.00 72.81 190 VAL A CA 1
ATOM 1467 C C . VAL A 1 190 ? 0.958 -14.656 -6.933 1.00 72.81 190 VAL A C 1
ATOM 1469 O O . VAL A 1 190 ? 1.593 -13.606 -6.840 1.00 72.81 190 VAL A O 1
ATOM 1472 N N . ASP A 1 191 ? -0.376 -14.694 -6.937 1.00 84.75 191 ASP A N 1
ATOM 1473 C CA . ASP A 1 191 ? -1.208 -13.530 -6.624 1.00 84.75 191 ASP A CA 1
ATOM 1474 C C . ASP A 1 191 ? -1.133 -13.233 -5.120 1.00 84.75 191 ASP A C 1
ATOM 1476 O O . ASP A 1 191 ? -1.556 -14.036 -4.272 1.00 84.75 191 ASP A O 1
ATOM 1480 N N . LEU A 1 192 ? -0.573 -12.075 -4.772 1.00 90.50 192 LEU A N 1
ATOM 1481 C CA . LEU A 1 192 ? -0.450 -11.655 -3.379 1.00 90.50 192 LEU A CA 1
ATOM 1482 C C . LEU A 1 192 ? -1.684 -10.910 -2.870 1.00 90.50 192 LEU A C 1
ATOM 1484 O O . LEU A 1 192 ? -1.734 -10.601 -1.684 1.00 90.50 192 LEU A O 1
ATOM 1488 N N . ARG A 1 193 ? -2.690 -10.629 -3.700 1.00 91.88 193 ARG A N 1
ATOM 1489 C CA . ARG A 1 193 ? -3.905 -9.928 -3.270 1.00 91.88 193 ARG A CA 1
ATOM 1490 C C . ARG A 1 193 ? -4.726 -10.782 -2.304 1.00 91.88 193 ARG A C 1
ATOM 1492 O O . ARG A 1 193 ? -4.879 -11.992 -2.475 1.00 91.88 193 ARG A O 1
ATOM 1499 N N . MET A 1 194 ? -5.281 -10.132 -1.289 1.00 90.25 194 MET A N 1
ATOM 1500 C CA . MET A 1 194 ? -6.412 -10.640 -0.526 1.00 90.25 194 MET A CA 1
ATOM 1501 C C . MET A 1 194 ? -7.678 -10.310 -1.314 1.00 90.25 194 MET A C 1
ATOM 1503 O O . MET A 1 194 ? -8.045 -9.140 -1.449 1.00 90.25 194 MET A O 1
ATOM 1507 N N . THR A 1 195 ? -8.305 -11.346 -1.865 1.00 83.50 195 THR A N 1
ATOM 1508 C CA . THR A 1 195 ? -9.549 -11.252 -2.636 1.00 83.50 195 THR A CA 1
ATOM 1509 C C . THR A 1 195 ? -10.616 -10.490 -1.845 1.00 83.50 195 THR A C 1
ATOM 1511 O O . THR A 1 195 ? -10.727 -10.669 -0.635 1.00 83.50 195 THR A O 1
ATOM 1514 N N . GLU A 1 196 ? -11.347 -9.602 -2.525 1.00 84.31 196 GLU A N 1
ATOM 1515 C CA . GLU A 1 196 ? -12.412 -8.746 -1.965 1.00 84.31 196 GLU A CA 1
ATOM 1516 C C . GLU A 1 196 ? -11.999 -7.768 -0.852 1.00 84.31 196 GLU A C 1
ATOM 1518 O O . GLU A 1 196 ? -12.854 -7.095 -0.265 1.00 84.31 196 GLU A O 1
ATOM 1523 N N . SER A 1 197 ? -10.703 -7.630 -0.557 1.00 89.31 197 SER A N 1
ATOM 1524 C CA . SER A 1 197 ? -10.263 -6.638 0.418 1.00 89.31 197 SER A CA 1
ATOM 1525 C C . SER A 1 197 ? -10.607 -5.230 -0.063 1.00 89.31 197 SER A C 1
ATOM 1527 O O . SER A 1 197 ? -10.387 -4.889 -1.222 1.00 89.31 197 SER A O 1
ATOM 1529 N N . LYS A 1 198 ? -11.115 -4.381 0.833 1.00 91.00 198 LYS A N 1
ATOM 1530 C CA . LYS A 1 198 ? -11.485 -2.982 0.541 1.00 91.00 198 LYS A CA 1
ATOM 1531 C C . LYS A 1 198 ? -10.500 -1.967 1.131 1.00 91.00 198 LYS A C 1
ATOM 1533 O O . LYS A 1 198 ? -10.807 -0.779 1.185 1.00 91.00 198 LYS A O 1
ATOM 1538 N N . GLY A 1 199 ? -9.323 -2.420 1.561 1.00 93.75 199 GLY A N 1
ATOM 1539 C CA . GLY A 1 199 ? -8.331 -1.583 2.233 1.00 93.75 199 GLY A CA 1
ATOM 1540 C C . GLY A 1 199 ? -8.472 -1.580 3.756 1.00 93.75 199 GLY A C 1
ATOM 1541 O O . GLY A 1 199 ? -9.462 -2.048 4.324 1.00 93.75 199 GLY A O 1
ATOM 1542 N N . LEU A 1 200 ? -7.454 -1.032 4.422 1.00 96.06 200 LEU A N 1
ATOM 1543 C CA . LEU A 1 200 ? -7.331 -1.021 5.882 1.00 96.06 200 LEU A CA 1
ATOM 1544 C C . LEU A 1 200 ? -8.500 -0.335 6.591 1.00 96.06 200 LEU A C 1
ATOM 1546 O O . LEU A 1 200 ? -8.995 -0.876 7.575 1.00 96.06 200 LEU A O 1
ATOM 1550 N N . ALA A 1 201 ? -8.952 0.824 6.104 1.00 95.88 201 ALA A N 1
ATOM 1551 C CA . ALA A 1 201 ? -10.034 1.574 6.740 1.00 95.88 201 ALA A CA 1
ATOM 1552 C C . ALA A 1 201 ? -11.339 0.763 6.751 1.00 95.88 201 ALA A C 1
ATOM 1554 O O . ALA A 1 201 ? -11.981 0.637 7.788 1.00 95.88 201 ALA A O 1
ATOM 1555 N N . SER A 1 202 ? -11.682 0.121 5.630 1.00 95.12 202 SER A N 1
ATOM 1556 C CA . SER A 1 202 ? -12.887 -0.710 5.551 1.00 95.12 202 SER A CA 1
ATOM 1557 C C . SER A 1 202 ? -12.783 -1.967 6.420 1.00 95.12 202 SER A C 1
ATOM 1559 O O . SER A 1 202 ? -13.749 -2.327 7.095 1.00 95.12 202 SER A O 1
ATOM 1561 N N . LEU A 1 203 ? -11.614 -2.619 6.461 1.00 95.25 203 LEU A N 1
ATOM 1562 C CA . LEU A 1 203 ? -11.379 -3.753 7.363 1.00 95.25 203 LEU A CA 1
ATOM 1563 C C . LEU A 1 203 ? -11.481 -3.332 8.836 1.00 95.25 203 LEU A C 1
ATOM 1565 O O . LEU A 1 203 ? -11.997 -4.081 9.662 1.00 95.25 203 LEU A O 1
ATOM 1569 N N . HIS A 1 204 ? -11.007 -2.137 9.181 1.00 96.25 204 HIS A N 1
ATOM 1570 C CA . HIS A 1 204 ? -11.149 -1.587 10.522 1.00 96.25 204 HIS A CA 1
ATOM 1571 C C . HIS A 1 204 ? -12.624 -1.343 10.881 1.00 96.25 204 HIS A C 1
ATOM 1573 O O . HIS A 1 204 ? -13.100 -1.869 11.887 1.00 96.25 204 HIS A O 1
ATOM 1579 N N . GLU A 1 205 ? -13.366 -0.632 10.027 1.00 95.94 205 GLU A N 1
ATOM 1580 C CA . GLU A 1 205 ? -14.782 -0.291 10.235 1.00 95.94 205 GLU A CA 1
ATOM 1581 C C . GLU A 1 205 ? -15.686 -1.525 10.373 1.00 95.94 205 GLU A C 1
ATOM 1583 O O . GLU A 1 205 ? -16.619 -1.540 11.176 1.00 95.94 205 GLU A O 1
ATOM 1588 N N . THR A 1 206 ? -15.405 -2.577 9.604 1.00 95.31 206 THR A N 1
ATOM 1589 C CA . THR A 1 206 ? -16.147 -3.850 9.646 1.00 95.31 206 THR A CA 1
ATOM 1590 C C . THR A 1 206 ? -15.732 -4.750 10.814 1.00 95.31 206 THR A C 1
ATOM 1592 O O . THR A 1 206 ? -16.412 -5.733 11.110 1.00 95.31 206 THR A O 1
ATOM 1595 N N . GLY A 1 207 ? -14.633 -4.424 11.501 1.00 93.88 207 GLY A N 1
ATOM 1596 C CA . GLY A 1 207 ? -14.030 -5.245 12.551 1.00 93.88 207 GLY A CA 1
ATOM 1597 C C . GLY A 1 207 ? -13.202 -6.425 12.030 1.00 93.88 207 GLY A C 1
ATOM 1598 O O . GLY A 1 207 ? -12.568 -7.120 12.830 1.00 93.88 207 GLY A O 1
ATOM 1599 N N . ASP A 1 208 ? -13.147 -6.635 10.715 1.00 93.44 208 ASP A N 1
ATOM 1600 C CA . ASP A 1 208 ? -12.388 -7.718 10.092 1.00 93.44 208 ASP A CA 1
ATOM 1601 C C . ASP A 1 208 ? -10.876 -7.537 10.270 1.00 93.44 208 ASP A C 1
ATOM 1603 O O . ASP A 1 208 ? -10.171 -8.524 10.452 1.00 93.44 208 ASP A O 1
ATOM 1607 N N . LEU A 1 209 ? -10.366 -6.301 10.354 1.00 93.81 209 LEU A N 1
ATOM 1608 C CA . LEU A 1 209 ? -8.954 -6.049 10.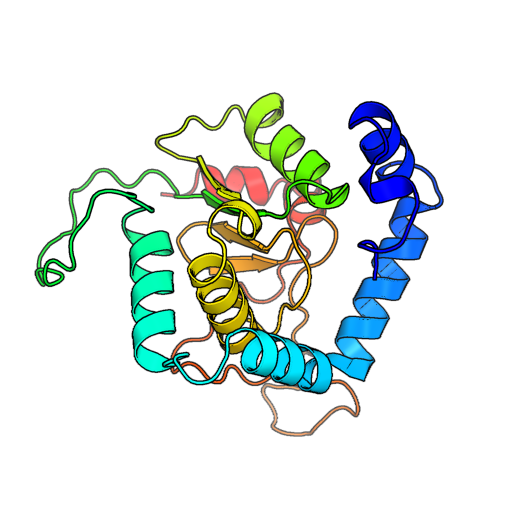667 1.00 93.81 209 LEU A CA 1
ATOM 1609 C C . LEU A 1 209 ? -8.587 -6.632 12.034 1.00 93.81 209 LEU A C 1
ATOM 1611 O O . LEU A 1 209 ? -7.572 -7.302 12.176 1.00 93.81 209 LEU A O 1
ATOM 1615 N N . ARG A 1 210 ? -9.442 -6.438 13.046 1.00 91.81 210 ARG A N 1
ATOM 1616 C CA . ARG A 1 210 ? -9.220 -7.032 14.372 1.00 91.81 210 ARG A CA 1
ATOM 1617 C C . ARG A 1 210 ? -9.249 -8.556 14.299 1.00 91.81 210 ARG A C 1
ATOM 1619 O O . ARG A 1 210 ? -8.476 -9.193 15.001 1.00 91.81 210 ARG A O 1
ATOM 1626 N N . ARG A 1 211 ? -10.125 -9.135 13.475 1.00 89.69 211 ARG A N 1
ATOM 1627 C CA . ARG A 1 211 ? -10.186 -10.585 13.275 1.00 89.69 211 ARG A CA 1
ATOM 1628 C C . ARG A 1 211 ? -8.899 -11.100 12.626 1.00 89.69 211 ARG A C 1
ATOM 1630 O O . ARG A 1 211 ? -8.276 -11.983 13.194 1.00 89.69 211 ARG A O 1
ATOM 1637 N N . LEU A 1 212 ? -8.441 -10.480 11.541 1.00 88.81 212 LEU A N 1
ATOM 1638 C CA . LEU A 1 212 ? -7.201 -10.839 10.843 1.00 88.81 212 LEU A CA 1
ATOM 1639 C C . LEU A 1 212 ? -5.952 -10.736 11.731 1.00 88.81 212 LEU A C 1
ATOM 1641 O O . LEU A 1 212 ? -5.017 -11.513 11.572 1.00 88.81 212 LEU A O 1
ATOM 1645 N N . LEU A 1 213 ? -5.939 -9.793 12.676 1.00 87.56 213 LEU A N 1
ATOM 1646 C CA . LEU A 1 213 ? -4.847 -9.623 13.641 1.00 87.56 213 LEU A CA 1
ATOM 1647 C C . LEU A 1 213 ? -4.944 -10.565 14.858 1.00 87.56 213 LEU A C 1
ATOM 1649 O O . LEU A 1 213 ? -4.037 -10.582 15.685 1.00 87.56 213 LEU A O 1
ATOM 1653 N N . LEU A 1 214 ? -6.036 -11.324 15.006 1.00 76.62 214 LEU A N 1
ATOM 1654 C CA . LEU A 1 214 ? -6.267 -12.248 16.127 1.00 76.62 214 LEU A CA 1
ATOM 1655 C C . LEU A 1 214 ? -6.436 -13.712 15.696 1.00 76.62 214 LEU A C 1
ATOM 1657 O O . LEU A 1 214 ? -6.302 -14.603 16.540 1.00 76.62 214 LEU A O 1
ATOM 1661 N N . GLU A 1 215 ? -6.775 -13.966 14.432 1.00 62.88 215 GLU A N 1
ATOM 1662 C CA . GLU A 1 215 ? -6.903 -15.307 13.866 1.00 62.88 215 GLU A CA 1
ATOM 1663 C C . GLU A 1 215 ? -5.535 -15.996 13.823 1.00 62.88 215 GLU A C 1
ATOM 1665 O O . GLU A 1 215 ? -4.563 -15.467 13.285 1.00 62.88 215 GLU A O 1
ATOM 1670 N N . ARG A 1 216 ? -5.495 -17.164 14.470 1.00 54.72 216 ARG A N 1
ATOM 1671 C CA . ARG A 1 216 ? -4.357 -18.077 14.603 1.00 54.72 216 ARG A CA 1
ATOM 1672 C C . ARG A 1 216 ? -4.458 -19.197 13.582 1.00 54.72 216 ARG A C 1
ATOM 1674 O O . ARG A 1 216 ? -5.610 -19.629 13.339 1.00 54.72 216 ARG A O 1
#

Organism: NCBI:txid267567

Secondary structure (DSSP, 8-state):
--TTSTTSSS-HHHHHHHHHSTHHHHHHHHHHHHHHHHHHHHHHHHHHHH-TT--HHHHHHHHHHHHHH---TT-------TT---S-----EEEEE-TT-HHHHHHHHIIIIIS---TTTEEEEEGGGGHHHHHHHHHHHHHHH---SS-EEEETTEEEE-SS---PPPTTTTTT---SS--PPPSSSS--B-TT---HHHHHHHTHHHHHTT--

Radius of gyration: 17.14 Å; chains: 1; bounding box: 41×48×40 Å